Protein AF-A0AAF0XYE6-F1 (afdb_monomer_lite)

Radius of gyration: 25.97 Å; chains: 1; bounding box: 66×39×87 Å

Organism: Daucus carota subsp. sativus (NCBI:txid79200)

pLDDT: mean 81.83, std 14.72, range [29.86, 96.06]

Sequence (269 aa):
MPLEDPKSLHPSHNQHLLSLIQNPSSFKCHACNVDDNIKDMSYKCTRCQFWIHKSCADAPMSFHFQFHDKHPLILSFSLPLLYHKFRQFCGVCSKKLSRLAWIYYCRYCRFFAHFQCARSSHSVRPRVAKHPWDIHPLRLIYEPGMVDDHEHDFNCEFCSEDIDTNRWFYHCSDCDLSFHLYRCFDESSYRQYSRVKFGATDIIIDKLHPHSLTFVLNKKSRSCERCHQNQLGEPVLECSWPCKSIFCTYCIQDYSSDSDSEDDSSFTE

Secondary structure (DSSP, 8-state):
-------EEETTEEEEEEEEEE-SS--B-TTT-PBPPTTSEEEEESSSS-EEEHHHHT--SEEEETTEEEEEEEEESS--GGGTTS--B-TTT-PBPPTTS-EEE-TTT--EEEHHHHH-GGGS--SEEEETTEEEEEEEE-SGGG-S-TTS--B-TTT-PBP-TTS-EEEETTTTEEEETTTTS-GGG-TTTTTSPTT---EEETTTEEEEEEEEE--S--B-TTT--B-TTSEEEEE-TTT--EEEHHHHHHHHSTTSS--------

Structure (mmCIF, N/CA/C/O backbone):
data_AF-A0AAF0XYE6-F1
#
_entry.id   AF-A0AAF0XYE6-F1
#
loop_
_atom_site.group_PDB
_atom_site.id
_atom_site.type_symbol
_atom_site.label_atom_id
_atom_site.label_alt_id
_atom_site.label_comp_id
_atom_site.label_asym_id
_atom_site.label_entity_id
_atom_site.label_seq_id
_atom_site.pdbx_PDB_ins_code
_atom_site.Cartn_x
_atom_site.Cartn_y
_atom_site.Cartn_z
_atom_site.occupancy
_atom_site.B_iso_or_equiv
_atom_site.auth_seq_id
_atom_site.auth_comp_id
_atom_site.auth_asym_id
_atom_site.auth_atom_id
_atom_site.pdbx_PDB_model_num
ATOM 1 N N . MET A 1 1 ? 41.665 -15.166 -16.693 1.00 29.86 1 MET A N 1
ATOM 2 C CA . MET A 1 1 ? 41.053 -13.973 -17.316 1.00 29.86 1 MET A CA 1
ATOM 3 C C . MET A 1 1 ? 39.561 -14.062 -17.046 1.00 29.86 1 MET A C 1
ATOM 5 O O . MET A 1 1 ? 39.002 -15.079 -17.441 1.00 29.86 1 MET A O 1
ATOM 9 N N . PRO A 1 2 ? 38.914 -13.133 -16.324 1.00 41.16 2 PRO A N 1
ATOM 10 C CA . PRO A 1 2 ? 37.462 -13.161 -16.240 1.00 41.16 2 PRO A CA 1
ATOM 11 C C . PRO A 1 2 ? 36.917 -12.756 -17.609 1.00 41.16 2 PRO A C 1
ATOM 13 O O . PRO A 1 2 ? 37.402 -11.800 -18.212 1.00 41.16 2 PRO A O 1
ATOM 16 N N . LEU A 1 3 ? 35.973 -13.540 -18.113 1.00 37.59 3 LEU A N 1
ATOM 17 C CA . LEU A 1 3 ? 35.264 -13.302 -19.363 1.00 37.59 3 LEU A CA 1
ATOM 18 C C . LEU A 1 3 ? 34.571 -11.931 -19.262 1.00 37.59 3 LEU A C 1
ATOM 20 O O . LEU A 1 3 ? 33.737 -11.739 -18.382 1.00 37.59 3 LEU A O 1
ATOM 24 N N . GLU A 1 4 ? 34.950 -10.961 -20.103 1.00 43.38 4 GLU A N 1
ATOM 25 C CA . GLU A 1 4 ? 34.174 -9.723 -20.240 1.00 43.38 4 GLU A CA 1
AT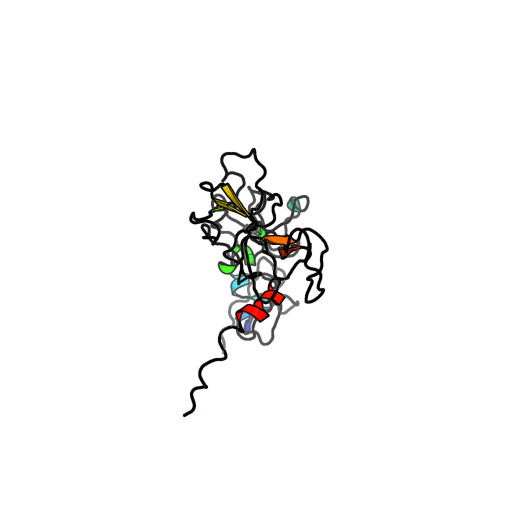OM 26 C C . GLU A 1 4 ? 32.817 -10.097 -20.853 1.00 43.38 4 GLU A C 1
ATOM 28 O O . GLU A 1 4 ? 32.720 -10.346 -22.054 1.00 43.3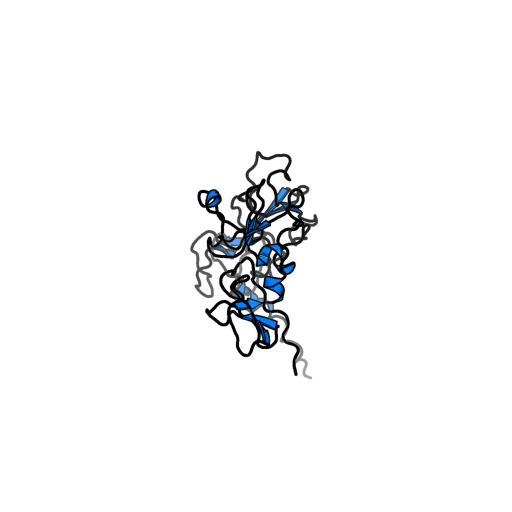8 4 GLU A O 1
ATOM 33 N N . ASP A 1 5 ? 31.775 -10.168 -20.021 1.00 53.81 5 ASP A N 1
ATOM 34 C CA . ASP A 1 5 ? 30.391 -10.248 -20.490 1.00 53.81 5 ASP A CA 1
ATOM 35 C C . ASP A 1 5 ? 30.073 -9.039 -21.398 1.00 53.81 5 ASP A C 1
ATOM 37 O O . ASP A 1 5 ? 30.595 -7.937 -21.183 1.00 53.81 5 ASP A O 1
ATOM 41 N N . PRO A 1 6 ? 29.226 -9.205 -22.431 1.00 53.84 6 PRO A N 1
ATOM 42 C CA . PRO A 1 6 ? 29.066 -8.212 -23.486 1.00 53.84 6 PRO A CA 1
ATOM 43 C C . PRO A 1 6 ? 28.552 -6.869 -22.952 1.00 53.84 6 PRO A C 1
ATOM 45 O O . PRO A 1 6 ? 27.491 -6.773 -22.334 1.00 53.84 6 PRO A O 1
ATOM 48 N N . LYS A 1 7 ? 29.305 -5.806 -23.261 1.00 61.25 7 LYS A N 1
ATOM 49 C CA . LYS A 1 7 ? 28.913 -4.403 -23.082 1.00 61.25 7 LYS A CA 1
ATOM 50 C C . LYS A 1 7 ? 27.624 -4.148 -23.870 1.00 61.25 7 LYS A C 1
ATOM 52 O O . LYS A 1 7 ? 27.651 -4.158 -25.099 1.00 61.25 7 LYS A O 1
ATOM 57 N N . SER A 1 8 ? 26.507 -3.919 -23.184 1.00 67.94 8 SER A N 1
ATOM 58 C CA . SER A 1 8 ? 25.197 -3.716 -23.813 1.00 67.94 8 SER A CA 1
ATOM 59 C C . SER A 1 8 ? 24.670 -2.295 -23.601 1.00 67.94 8 SER A C 1
ATOM 61 O O . SER A 1 8 ? 25.001 -1.613 -22.625 1.00 67.94 8 SER A O 1
ATOM 63 N N . LEU A 1 9 ? 23.869 -1.824 -24.562 1.00 74.06 9 LEU A N 1
ATOM 64 C CA . LEU A 1 9 ? 23.054 -0.620 -24.415 1.00 74.06 9 LEU A CA 1
ATOM 65 C C . LEU A 1 9 ? 21.761 -1.012 -23.708 1.00 74.06 9 LEU A C 1
ATOM 67 O O . LEU A 1 9 ? 21.053 -1.908 -24.164 1.00 74.06 9 LEU A O 1
ATOM 71 N N . HIS A 1 10 ? 21.438 -0.326 -22.616 1.00 83.69 10 HIS A N 1
ATOM 72 C CA . HIS A 1 10 ? 20.184 -0.551 -21.910 1.00 83.69 10 HIS A CA 1
ATOM 73 C C . HIS A 1 10 ? 19.132 0.466 -22.382 1.00 83.69 10 HIS A C 1
ATOM 75 O O . HIS A 1 10 ? 19.466 1.643 -22.525 1.00 83.69 10 HIS A O 1
ATOM 81 N N . PRO A 1 11 ? 17.854 0.093 -22.585 1.00 84.75 11 PRO A N 1
ATOM 82 C CA . PRO A 1 11 ? 16.833 1.027 -23.073 1.00 84.75 11 PRO A CA 1
ATOM 83 C C . PRO A 1 11 ? 16.640 2.279 -22.200 1.00 84.75 11 PRO A C 1
ATOM 85 O O . PRO A 1 11 ? 16.311 3.345 -22.712 1.00 84.75 11 PRO A O 1
ATOM 88 N N . SER A 1 12 ? 16.895 2.184 -20.891 1.00 85.88 12 SER A N 1
ATOM 89 C CA . SER A 1 12 ? 16.851 3.337 -19.974 1.00 85.88 12 SER A CA 1
ATOM 90 C C . SER A 1 12 ? 18.086 4.244 -20.043 1.00 85.88 12 SER A C 1
ATOM 92 O O . SER A 1 12 ? 18.103 5.299 -19.414 1.00 85.88 12 SER A O 1
ATOM 94 N N . HIS A 1 13 ? 19.159 3.784 -20.684 1.00 86.44 13 HIS A N 1
ATOM 95 C CA . HIS A 1 13 ? 20.459 4.438 -20.744 1.00 86.44 13 HIS A CA 1
ATOM 96 C C . HIS A 1 13 ? 21.187 3.985 -22.021 1.00 86.44 13 HIS A C 1
ATOM 98 O O . HIS A 1 13 ? 22.094 3.152 -22.003 1.00 86.44 13 HIS A O 1
ATOM 104 N N . ASN A 1 14 ? 20.732 4.519 -23.155 1.00 85.31 14 ASN A N 1
ATOM 105 C CA . ASN A 1 14 ? 21.155 4.110 -24.498 1.00 85.31 14 ASN A CA 1
ATOM 106 C C . ASN A 1 14 ? 22.314 4.946 -25.071 1.00 85.31 14 ASN A C 1
ATOM 108 O O . ASN A 1 14 ? 22.753 4.705 -26.190 1.00 85.31 14 ASN A O 1
ATOM 112 N N . GLN A 1 15 ? 22.801 5.936 -24.322 1.00 85.62 15 GLN A N 1
ATOM 113 C CA . GLN A 1 15 ? 23.878 6.825 -24.764 1.00 85.62 15 GLN A CA 1
ATOM 114 C C . GLN A 1 15 ? 25.262 6.210 -24.552 1.00 85.62 15 GLN A C 1
ATOM 116 O O . GLN A 1 15 ? 26.195 6.504 -25.299 1.00 85.62 15 GLN A O 1
ATOM 121 N N . HIS A 1 16 ? 25.412 5.355 -23.537 1.00 87.12 16 HIS A N 1
ATOM 122 C CA . HIS A 1 16 ? 26.673 4.682 -23.258 1.00 87.12 16 HIS A CA 1
ATOM 123 C C . HIS A 1 16 ? 26.461 3.221 -22.889 1.00 87.12 16 HIS A C 1
ATOM 125 O O . HIS A 1 16 ? 25.439 2.845 -22.315 1.00 87.12 16 HIS A O 1
ATOM 131 N N . LEU A 1 17 ? 27.488 2.431 -23.184 1.00 85.81 17 LEU A N 1
ATOM 132 C CA . LEU A 1 17 ? 27.563 1.026 -22.826 1.00 85.81 17 LEU A CA 1
ATOM 133 C C . LEU A 1 17 ? 27.659 0.848 -21.313 1.00 85.81 17 LEU A C 1
ATOM 135 O O . LEU A 1 17 ? 28.339 1.616 -20.622 1.00 85.81 17 LEU A O 1
ATOM 139 N N . LEU A 1 18 ? 27.006 -0.200 -20.825 1.00 88.19 18 LEU A N 1
ATOM 140 C CA . LEU A 1 18 ? 27.104 -0.619 -19.440 1.00 88.19 18 LEU A CA 1
ATOM 141 C C . LEU A 1 18 ? 28.070 -1.794 -19.308 1.00 88.19 18 LEU A C 1
ATOM 143 O O . LEU A 1 18 ? 28.041 -2.729 -20.108 1.00 88.19 18 LEU A O 1
ATOM 147 N N . SER A 1 19 ? 28.904 -1.742 -18.274 1.00 88.06 19 SER A N 1
ATOM 148 C CA . SER A 1 19 ? 29.776 -2.846 -17.882 1.00 88.06 19 SER A CA 1
ATOM 149 C C . SER A 1 19 ? 29.181 -3.544 -16.670 1.00 88.06 19 SER A C 1
ATOM 151 O O . SER A 1 19 ? 28.805 -2.883 -15.698 1.00 88.06 19 SER A O 1
ATOM 153 N N . LEU A 1 20 ? 29.111 -4.871 -16.722 1.00 89.06 20 LEU A N 1
ATOM 154 C CA . LEU A 1 20 ? 28.739 -5.681 -15.572 1.00 89.06 20 LEU A CA 1
ATOM 155 C C . LEU A 1 20 ? 29.917 -5.725 -14.592 1.00 89.06 20 LEU A C 1
ATOM 157 O O . LEU A 1 20 ? 31.030 -6.082 -14.977 1.00 89.06 20 LEU A O 1
ATOM 161 N N . ILE A 1 21 ? 29.680 -5.345 -13.342 1.00 86.25 21 ILE A N 1
ATOM 162 C CA . ILE A 1 21 ? 30.692 -5.345 -12.285 1.00 86.25 21 ILE A CA 1
ATOM 163 C C . ILE A 1 21 ? 30.133 -5.970 -11.009 1.00 86.25 21 ILE A C 1
ATOM 165 O O . ILE A 1 21 ? 28.931 -5.914 -10.744 1.00 86.25 21 ILE A O 1
ATOM 169 N N . GLN A 1 22 ? 31.024 -6.544 -10.206 1.00 83.69 22 GLN A N 1
ATOM 170 C CA . GLN A 1 22 ? 30.732 -6.864 -8.814 1.00 83.69 22 GLN A CA 1
ATOM 171 C C . GLN A 1 22 ? 30.908 -5.593 -7.983 1.00 83.69 22 GLN A C 1
ATOM 173 O O . GLN A 1 22 ? 31.917 -4.897 -8.137 1.00 83.69 22 GLN A O 1
ATOM 178 N N . ASN A 1 23 ? 29.925 -5.260 -7.147 1.00 73.75 23 ASN A N 1
ATOM 179 C CA . ASN A 1 23 ? 29.875 -3.941 -6.521 1.00 73.75 23 ASN A CA 1
ATOM 180 C C . ASN A 1 23 ? 30.961 -3.757 -5.455 1.00 73.75 23 ASN A C 1
ATOM 182 O O . ASN A 1 23 ? 30.952 -4.463 -4.450 1.00 73.75 23 ASN A O 1
ATOM 186 N N . PRO A 1 24 ? 31.876 -2.783 -5.625 1.00 66.44 24 PRO A N 1
ATOM 187 C CA . PRO A 1 24 ? 32.923 -2.525 -4.641 1.00 66.44 24 PRO A CA 1
ATOM 188 C C . PRO A 1 24 ? 32.432 -1.669 -3.459 1.00 66.44 24 PRO A C 1
ATOM 190 O O . PRO A 1 24 ? 33.129 -1.552 -2.456 1.00 66.44 24 PRO A O 1
ATOM 193 N N . SER A 1 25 ? 31.259 -1.040 -3.578 1.00 72.50 25 SER A N 1
ATOM 194 C CA . SER A 1 25 ? 30.684 -0.110 -2.601 1.00 72.50 25 SER A CA 1
ATOM 195 C C . SER A 1 25 ? 29.161 -0.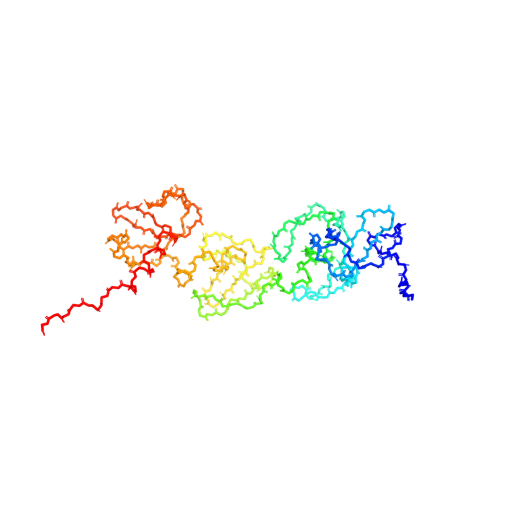052 -2.738 1.00 72.50 25 SER A C 1
ATOM 197 O O . SER A 1 25 ? 28.627 -0.390 -3.796 1.00 72.50 25 SER A O 1
ATOM 199 N N . SER A 1 26 ? 28.466 0.429 -1.702 1.00 80.94 26 SER A N 1
ATOM 200 C CA . SER A 1 26 ? 27.033 0.718 -1.802 1.00 80.94 26 SER A CA 1
ATOM 201 C C . SER A 1 26 ? 26.778 1.825 -2.829 1.00 80.94 26 SER A C 1
ATOM 203 O O . SER A 1 26 ? 27.549 2.780 -2.964 1.00 80.94 26 SER A O 1
ATOM 205 N N . PHE A 1 27 ? 25.698 1.680 -3.586 1.00 85.25 27 PHE A N 1
ATOM 206 C CA . PHE A 1 27 ? 25.222 2.687 -4.525 1.00 85.25 27 PHE A CA 1
ATOM 207 C C . PHE A 1 27 ? 23.699 2.633 -4.586 1.00 85.25 27 PHE A C 1
ATOM 209 O O . PHE A 1 27 ? 23.090 1.608 -4.284 1.00 85.25 27 PHE A O 1
ATOM 216 N N . LYS A 1 28 ? 23.089 3.721 -5.052 1.00 88.69 28 LYS A N 1
ATOM 217 C CA . LYS A 1 28 ? 21.647 3.782 -5.263 1.00 88.69 28 LYS A CA 1
ATOM 218 C C . LYS A 1 28 ? 21.283 3.360 -6.681 1.00 88.69 28 LYS A C 1
ATOM 220 O O . LYS A 1 28 ? 21.683 4.006 -7.655 1.00 88.69 28 LYS A O 1
ATOM 225 N N . CYS A 1 29 ? 20.494 2.301 -6.813 1.00 89.50 29 CYS A N 1
ATOM 226 C CA . CYS A 1 29 ? 20.038 1.832 -8.118 1.00 89.50 29 CYS A CA 1
ATOM 227 C C . CYS A 1 29 ? 19.037 2.807 -8.756 1.00 89.50 29 CYS A C 1
ATOM 229 O O . CYS A 1 29 ? 18.016 3.146 -8.155 1.00 89.50 29 CYS A O 1
ATOM 231 N N . HIS A 1 30 ? 19.281 3.204 -10.010 1.00 90.31 30 HIS A N 1
ATOM 232 C CA . HIS A 1 30 ? 18.429 4.155 -10.743 1.00 90.31 30 HIS A CA 1
ATOM 233 C C . HIS A 1 30 ? 17.029 3.609 -11.071 1.00 90.31 30 HIS A C 1
ATOM 235 O O . HIS A 1 30 ? 16.117 4.383 -11.351 1.00 90.31 30 HIS A O 1
ATOM 241 N N . ALA A 1 31 ? 16.849 2.287 -11.036 1.00 90.06 31 ALA A N 1
ATOM 242 C CA . ALA A 1 31 ? 15.574 1.640 -11.325 1.00 90.06 31 ALA A CA 1
ATOM 243 C C . ALA A 1 31 ? 14.684 1.506 -10.080 1.00 90.06 31 ALA A C 1
ATOM 245 O O . ALA A 1 31 ? 13.535 1.948 -10.079 1.00 90.06 31 ALA A O 1
ATOM 246 N N . CYS A 1 32 ? 15.201 0.896 -9.006 1.00 88.81 32 CYS A N 1
ATOM 247 C CA . CYS A 1 32 ? 14.416 0.607 -7.802 1.00 88.81 32 CYS A CA 1
ATOM 248 C C . CYS A 1 32 ? 14.585 1.637 -6.677 1.00 88.81 32 CYS A C 1
ATOM 250 O O . CYS A 1 32 ? 13.803 1.605 -5.730 1.00 88.81 32 CYS A O 1
ATOM 252 N N . ASN A 1 33 ? 15.552 2.558 -6.773 1.00 87.25 33 ASN A N 1
ATOM 253 C CA . ASN A 1 33 ? 15.904 3.524 -5.723 1.00 87.25 33 ASN A CA 1
ATOM 254 C C . ASN A 1 33 ? 16.275 2.897 -4.368 1.00 87.25 33 ASN A C 1
ATOM 256 O O . ASN A 1 33 ? 16.246 3.595 -3.355 1.00 87.25 33 ASN A O 1
ATOM 260 N N . VAL A 1 34 ? 16.618 1.610 -4.354 1.00 85.12 34 VAL A N 1
ATOM 261 C CA . VAL A 1 34 ? 17.146 0.909 -3.182 1.00 85.12 34 VAL A CA 1
ATOM 262 C C . VAL A 1 34 ? 18.668 0.954 -3.248 1.00 85.12 34 VAL A C 1
ATOM 264 O O . VAL A 1 34 ? 19.238 0.831 -4.339 1.00 85.12 34 VAL A O 1
ATOM 267 N N . ASP A 1 35 ? 19.295 1.171 -2.096 1.00 82.50 35 ASP A N 1
ATOM 268 C CA . ASP A 1 35 ? 20.744 1.090 -1.954 1.00 82.50 35 ASP A CA 1
ATOM 269 C C . ASP A 1 35 ? 21.180 -0.376 -1.976 1.00 82.50 35 ASP A C 1
ATOM 271 O O . ASP A 1 35 ? 20.579 -1.219 -1.308 1.00 82.50 35 ASP A O 1
ATOM 275 N N . ASP A 1 36 ? 22.194 -0.680 -2.780 1.00 70.50 36 ASP A N 1
ATOM 276 C CA . ASP A 1 36 ? 22.685 -2.046 -2.922 1.00 70.50 36 ASP A CA 1
ATOM 277 C C . ASP A 1 36 ? 23.551 -2.476 -1.732 1.00 70.50 36 ASP A C 1
ATOM 279 O O . ASP A 1 36 ? 24.275 -1.671 -1.130 1.00 70.50 36 ASP A O 1
ATOM 283 N N . ASN A 1 37 ? 23.536 -3.778 -1.454 1.00 62.78 37 ASN A N 1
ATOM 284 C CA . ASN A 1 37 ? 24.478 -4.413 -0.544 1.00 62.78 37 ASN A CA 1
ATOM 285 C C . ASN A 1 37 ? 25.759 -4.805 -1.305 1.00 62.78 37 ASN A C 1
ATOM 287 O O . ASN A 1 37 ? 25.745 -5.078 -2.501 1.00 62.78 37 ASN A O 1
ATOM 291 N N . ILE A 1 38 ? 26.890 -4.870 -0.596 1.00 60.31 38 ILE A N 1
ATOM 292 C CA . ILE A 1 38 ? 28.271 -4.947 -1.136 1.00 60.31 38 ILE A CA 1
ATOM 293 C C . ILE A 1 38 ? 28.597 -6.277 -1.884 1.00 60.31 38 ILE A C 1
ATOM 295 O O . ILE A 1 38 ? 29.754 -6.646 -2.048 1.00 60.31 38 ILE A O 1
ATOM 299 N N . LYS A 1 39 ? 27.614 -7.065 -2.341 1.00 63.03 39 LYS A N 1
ATOM 300 C CA . LYS A 1 39 ? 27.861 -8.405 -2.917 1.00 63.03 39 LYS A CA 1
ATOM 301 C C . LYS A 1 39 ? 27.093 -8.747 -4.196 1.00 63.03 39 LYS A C 1
ATOM 303 O O . LYS A 1 39 ? 27.446 -9.750 -4.815 1.00 63.03 39 LYS A O 1
ATOM 308 N N . ASP A 1 40 ? 26.124 -7.939 -4.618 1.00 75.50 40 ASP A N 1
ATOM 309 C CA . ASP A 1 40 ? 25.349 -8.223 -5.830 1.00 75.50 40 ASP A CA 1
ATOM 310 C C . ASP A 1 40 ? 26.074 -7.752 -7.109 1.00 75.50 40 ASP A C 1
ATOM 312 O O . ASP A 1 40 ? 27.062 -7.013 -7.069 1.00 75.50 40 ASP A O 1
ATOM 316 N N . MET A 1 41 ? 25.621 -8.243 -8.268 1.00 86.25 41 MET A N 1
ATOM 317 C CA . MET A 1 41 ? 26.139 -7.845 -9.582 1.00 86.25 41 MET A CA 1
ATOM 318 C C . MET A 1 41 ? 25.306 -6.694 -10.150 1.00 86.25 41 MET A C 1
ATOM 320 O O . MET A 1 41 ? 24.073 -6.783 -10.210 1.00 86.25 41 MET A O 1
ATOM 324 N N . SER A 1 42 ? 25.971 -5.657 -10.657 1.00 89.00 42 SER A N 1
ATOM 325 C CA . SER A 1 42 ? 25.305 -4.473 -11.209 1.00 89.00 42 SER A CA 1
ATOM 326 C C . SER A 1 42 ? 25.942 -3.995 -12.500 1.00 89.00 42 SER A C 1
ATOM 328 O O . SER A 1 42 ? 27.126 -4.193 -12.767 1.00 89.00 42 SER A O 1
ATOM 330 N N . TYR A 1 43 ? 25.131 -3.333 -13.312 1.00 89.94 43 TYR A N 1
ATOM 331 C CA . TYR A 1 43 ? 25.583 -2.639 -14.499 1.00 89.94 43 TYR A CA 1
ATOM 332 C C . TYR A 1 43 ? 25.935 -1.200 -14.142 1.00 89.94 43 TYR A C 1
ATOM 334 O O . TYR A 1 43 ? 25.095 -0.444 -13.642 1.00 89.94 43 TYR A O 1
ATOM 342 N N . LYS A 1 44 ? 27.174 -0.817 -14.443 1.00 89.56 44 LYS A N 1
ATOM 343 C CA . LYS A 1 44 ? 27.684 0.541 -14.266 1.00 89.56 44 LYS A CA 1
ATOM 344 C C . LYS A 1 44 ? 28.028 1.148 -15.618 1.00 89.56 44 LYS A C 1
ATOM 346 O O . LYS A 1 44 ? 28.705 0.529 -16.441 1.00 89.56 44 LYS A O 1
ATOM 351 N N . CYS A 1 45 ? 27.621 2.394 -15.825 1.00 90.00 45 CYS A N 1
ATOM 352 C CA . CYS A 1 45 ? 28.124 3.189 -16.934 1.00 90.00 45 CYS A CA 1
ATOM 353 C C . CYS A 1 45 ? 29.546 3.685 -16.635 1.00 90.00 45 CYS A C 1
ATOM 355 O O . CYS A 1 45 ? 29.821 4.248 -15.577 1.00 90.00 45 CYS A O 1
ATOM 357 N N . THR A 1 46 ? 30.461 3.534 -17.588 1.00 84.44 46 THR A N 1
ATOM 358 C CA . THR A 1 46 ? 31.845 4.019 -17.443 1.00 84.44 46 THR A CA 1
ATOM 359 C C . THR A 1 46 ? 31.993 5.524 -17.676 1.00 84.44 46 THR A C 1
ATOM 361 O O . THR A 1 46 ? 33.023 6.093 -17.327 1.00 84.44 46 THR A O 1
ATOM 364 N N . ARG A 1 47 ? 30.976 6.177 -18.255 1.00 88.62 47 ARG A N 1
ATOM 365 C CA . ARG A 1 47 ? 31.007 7.596 -18.654 1.00 88.62 47 ARG A CA 1
ATOM 366 C C . ARG A 1 47 ? 30.163 8.522 -17.779 1.00 88.62 47 ARG A C 1
ATOM 368 O O . ARG A 1 47 ? 30.378 9.727 -17.800 1.00 88.62 47 ARG A O 1
ATOM 375 N N . CYS A 1 48 ? 29.201 7.994 -17.028 1.00 90.12 48 CYS A N 1
ATOM 376 C CA . CYS A 1 48 ? 28.341 8.781 -16.144 1.00 90.12 48 CYS A CA 1
ATOM 377 C C . CYS A 1 48 ? 28.026 8.006 -14.859 1.00 90.12 48 CYS A C 1
ATOM 379 O O . CYS A 1 48 ? 28.297 6.813 -14.756 1.00 90.12 48 CYS A O 1
ATOM 381 N N . GLN A 1 49 ? 27.416 8.678 -13.883 1.00 87.19 49 GLN A N 1
ATOM 382 C CA . GLN A 1 49 ? 27.046 8.088 -12.591 1.00 87.19 49 GLN A CA 1
ATOM 383 C C . GLN A 1 49 ? 25.769 7.232 -12.667 1.00 87.19 49 GLN A C 1
ATOM 385 O O . GLN A 1 49 ? 24.940 7.269 -11.766 1.00 87.19 49 GLN A O 1
ATOM 390 N N . PHE A 1 50 ? 25.595 6.458 -13.741 1.00 89.06 50 PHE A N 1
ATOM 391 C CA . PHE A 1 50 ? 24.452 5.566 -13.912 1.00 89.06 50 PHE A CA 1
ATOM 392 C C . PHE A 1 50 ? 24.785 4.156 -13.423 1.00 89.06 50 PHE A C 1
ATOM 394 O O . PHE A 1 50 ? 25.752 3.539 -13.880 1.00 89.06 50 PHE A O 1
ATOM 401 N N . TRP A 1 51 ? 23.949 3.656 -12.517 1.00 89.81 51 TRP A N 1
ATOM 402 C CA . TRP A 1 51 ? 24.082 2.337 -11.912 1.00 89.81 51 TRP A CA 1
ATOM 403 C C . TRP A 1 51 ? 22.715 1.677 -11.761 1.00 89.81 51 TRP A C 1
ATOM 405 O O . TRP A 1 51 ? 21.768 2.304 -11.268 1.00 89.81 51 TRP A O 1
ATOM 415 N N . ILE A 1 52 ? 22.625 0.407 -12.145 1.00 89.75 52 ILE A N 1
ATOM 416 C CA . ILE A 1 52 ? 21.426 -0.420 -11.984 1.00 89.75 52 ILE A CA 1
ATOM 417 C C . ILE A 1 52 ? 21.811 -1.835 -11.564 1.00 89.75 52 ILE A C 1
ATOM 419 O O . ILE A 1 52 ? 22.775 -2.393 -12.083 1.00 89.75 52 ILE A O 1
ATOM 423 N N . HIS A 1 53 ? 21.037 -2.445 -10.665 1.00 89.25 53 HIS A N 1
ATOM 424 C CA . HIS A 1 53 ? 21.184 -3.874 -10.379 1.00 89.25 53 HIS A CA 1
ATOM 425 C C . HIS A 1 53 ? 20.995 -4.686 -11.659 1.00 89.25 53 HIS A C 1
ATOM 427 O O . HIS A 1 53 ? 20.122 -4.350 -12.469 1.00 89.25 53 HIS A O 1
ATOM 433 N N . LYS A 1 54 ? 21.723 -5.798 -11.805 1.00 88.44 54 LYS A N 1
ATOM 434 C CA . LYS A 1 54 ? 21.498 -6.742 -12.910 1.00 88.44 54 LYS A CA 1
ATOM 435 C C . LYS A 1 54 ? 20.027 -7.175 -12.976 1.00 88.44 54 LYS A C 1
ATOM 437 O O . LYS A 1 54 ? 19.377 -7.017 -13.999 1.00 88.44 54 LYS A O 1
ATOM 442 N N . SER A 1 55 ? 19.450 -7.545 -11.832 1.00 88.19 55 SER A N 1
ATOM 443 C CA . SER A 1 55 ? 18.030 -7.910 -11.709 1.00 88.19 55 SER A CA 1
ATOM 444 C C . SER A 1 55 ? 17.051 -6.779 -12.054 1.00 88.19 55 SER A C 1
ATOM 446 O O . SER A 1 55 ? 15.876 -7.034 -12.321 1.00 88.19 55 SER A O 1
ATOM 448 N N . CYS A 1 56 ? 17.480 -5.517 -11.998 1.00 90.62 56 CYS A N 1
ATOM 449 C CA . CYS A 1 56 ? 16.675 -4.373 -12.419 1.00 90.62 56 CYS A CA 1
ATOM 450 C C . CYS A 1 56 ? 16.778 -4.118 -13.921 1.00 90.62 56 CYS A C 1
ATOM 452 O O . CYS A 1 56 ? 15.768 -3.753 -14.515 1.00 90.62 56 CYS A O 1
ATOM 454 N N . ALA A 1 57 ? 17.954 -4.337 -14.512 1.00 90.06 57 ALA A N 1
ATOM 455 C CA . ALA A 1 57 ? 18.155 -4.299 -15.958 1.00 90.06 57 ALA A CA 1
ATOM 456 C C . ALA A 1 57 ? 17.375 -5.419 -16.667 1.00 90.06 57 ALA A C 1
ATOM 458 O O . ALA A 1 57 ? 16.729 -5.180 -17.679 1.00 90.06 57 ALA A O 1
ATOM 459 N N . ASP A 1 58 ? 17.356 -6.612 -16.071 1.00 89.69 58 ASP A N 1
ATOM 460 C CA . ASP A 1 58 ? 16.666 -7.795 -16.602 1.00 89.69 58 ASP A CA 1
ATOM 461 C C . ASP A 1 58 ? 15.147 -7.779 -16.334 1.00 89.69 58 ASP A C 1
ATOM 463 O O . ASP A 1 58 ? 14.454 -8.783 -16.509 1.00 89.69 58 ASP A O 1
ATOM 467 N N . ALA A 1 59 ? 14.601 -6.659 -15.849 1.00 91.38 59 ALA A N 1
ATOM 468 C CA . ALA A 1 59 ? 13.179 -6.557 -15.568 1.00 91.38 59 ALA A CA 1
ATOM 469 C C . ALA A 1 59 ? 12.352 -6.666 -16.864 1.00 91.38 59 ALA A C 1
ATOM 471 O O . ALA A 1 59 ? 12.706 -6.056 -17.875 1.00 91.38 59 ALA A O 1
ATOM 472 N N . PRO A 1 60 ? 11.226 -7.403 -16.850 1.00 93.25 60 PRO A N 1
ATOM 473 C CA . PRO A 1 60 ? 10.420 -7.589 -18.047 1.00 93.25 60 PRO A CA 1
ATOM 474 C C . PRO A 1 60 ? 9.839 -6.255 -18.526 1.00 93.25 60 PRO A C 1
ATOM 476 O O . PRO A 1 60 ? 9.239 -5.512 -17.756 1.00 93.25 60 PRO A O 1
ATOM 479 N N . MET A 1 61 ? 9.941 -5.974 -19.827 1.00 94.00 61 MET A N 1
ATOM 480 C CA . MET A 1 61 ? 9.344 -4.763 -20.408 1.00 94.00 61 MET A CA 1
ATOM 481 C C . MET A 1 61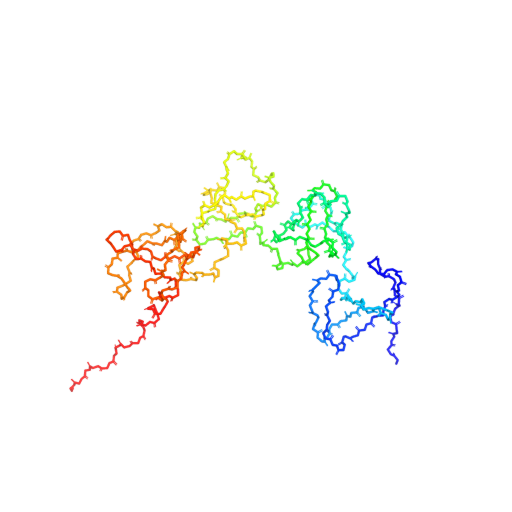 ? 7.816 -4.748 -20.308 1.00 94.00 61 MET A C 1
ATOM 483 O O . MET A 1 61 ? 7.209 -3.677 -20.316 1.00 94.00 61 MET A O 1
ATOM 487 N N . SER A 1 62 ? 7.189 -5.921 -20.199 1.00 94.94 62 SER A N 1
ATOM 488 C CA . SER A 1 62 ? 5.764 -6.044 -19.925 1.00 94.94 62 SER A CA 1
ATOM 489 C C . SER A 1 62 ? 5.410 -7.371 -19.272 1.00 94.94 62 SER A C 1
ATOM 491 O O . SER A 1 62 ? 6.025 -8.387 -19.594 1.00 94.94 62 SER A O 1
ATOM 493 N N . PHE A 1 63 ? 4.386 -7.385 -18.420 1.00 94.19 63 PHE A N 1
ATOM 494 C CA . PHE A 1 63 ? 3.840 -8.615 -17.839 1.00 94.19 63 PHE A CA 1
ATOM 495 C C . PHE A 1 63 ? 2.399 -8.415 -17.344 1.00 94.19 63 PHE A C 1
ATOM 497 O O . PHE A 1 63 ? 1.961 -7.281 -17.146 1.00 94.19 63 PHE A O 1
ATOM 504 N N . HIS A 1 64 ? 1.664 -9.508 -17.127 1.00 91.56 64 HIS A N 1
ATOM 505 C CA . HIS A 1 64 ? 0.336 -9.467 -16.509 1.00 91.56 64 HIS A CA 1
ATOM 506 C C . HIS A 1 64 ? 0.477 -9.450 -14.991 1.00 91.56 64 HIS A C 1
ATOM 508 O O . HIS A 1 64 ? 1.015 -10.383 -14.393 1.00 91.56 64 HIS A O 1
ATOM 514 N N . PHE A 1 65 ? 0.022 -8.369 -14.367 1.00 89.94 65 PHE A N 1
ATOM 515 C CA . PHE A 1 65 ? 0.087 -8.223 -12.923 1.00 89.94 65 PHE A CA 1
ATOM 516 C C . PHE A 1 65 ? -1.130 -8.887 -12.290 1.00 89.94 65 PHE A C 1
ATOM 518 O O . PHE A 1 65 ? -2.251 -8.681 -12.733 1.00 89.94 65 PHE A O 1
ATOM 525 N N . GLN A 1 66 ? -0.942 -9.659 -11.224 1.00 85.75 66 GLN A N 1
ATOM 526 C CA . GLN A 1 66 ? -2.029 -10.473 -10.673 1.00 85.75 66 GLN A CA 1
ATOM 527 C C . GLN A 1 66 ? -3.214 -9.657 -10.113 1.00 85.75 66 GLN A C 1
ATOM 529 O O . GLN A 1 66 ? -4.269 -10.227 -9.894 1.00 85.75 66 GLN A O 1
ATOM 534 N N . PHE A 1 67 ? -3.069 -8.354 -9.849 1.00 85.56 67 PHE A N 1
ATOM 535 C CA . PHE A 1 67 ? -4.174 -7.459 -9.437 1.00 85.56 67 PHE A CA 1
ATOM 536 C C . PHE A 1 67 ? -4.577 -6.481 -10.547 1.00 85.56 67 PHE A C 1
ATOM 538 O O . PHE A 1 67 ? -5.221 -5.468 -10.298 1.00 85.56 67 PHE A O 1
ATOM 545 N N . HIS A 1 68 ? -4.118 -6.755 -11.764 1.00 87.00 68 HIS A N 1
ATOM 546 C CA . HIS A 1 68 ? -4.464 -6.050 -12.984 1.00 87.00 68 HIS A CA 1
ATOM 547 C C . HIS A 1 68 ? -4.150 -6.969 -14.176 1.00 87.00 68 HIS A C 1
ATOM 549 O O . HIS A 1 68 ? -3.189 -6.755 -14.916 1.00 87.00 68 HIS A O 1
ATOM 555 N N . ASP A 1 69 ? -4.892 -8.068 -14.283 1.00 85.06 69 ASP A N 1
ATOM 556 C CA . ASP A 1 69 ? -4.590 -9.195 -15.175 1.00 85.06 69 ASP A CA 1
ATOM 557 C C . ASP A 1 69 ? -5.222 -9.054 -16.564 1.00 85.06 69 ASP A C 1
ATOM 559 O O . ASP A 1 69 ? -4.699 -9.599 -17.532 1.00 85.06 69 ASP A O 1
ATOM 563 N N . LYS A 1 70 ? -6.293 -8.264 -16.689 1.00 88.88 70 LYS A N 1
ATOM 564 C CA . LYS A 1 70 ? -6.968 -7.971 -17.966 1.00 88.88 70 LYS A CA 1
ATOM 565 C C . LYS A 1 70 ? -6.044 -7.327 -19.003 1.00 88.88 70 LYS A C 1
ATOM 567 O O . LYS A 1 70 ? -6.225 -7.532 -20.199 1.00 88.88 70 LYS A O 1
ATOM 572 N N . HIS A 1 71 ? -5.070 -6.531 -18.558 1.00 91.75 71 HIS A N 1
ATOM 573 C CA . HIS A 1 71 ? -4.126 -5.847 -19.436 1.00 91.75 71 HIS A CA 1
ATOM 574 C C . HIS A 1 71 ?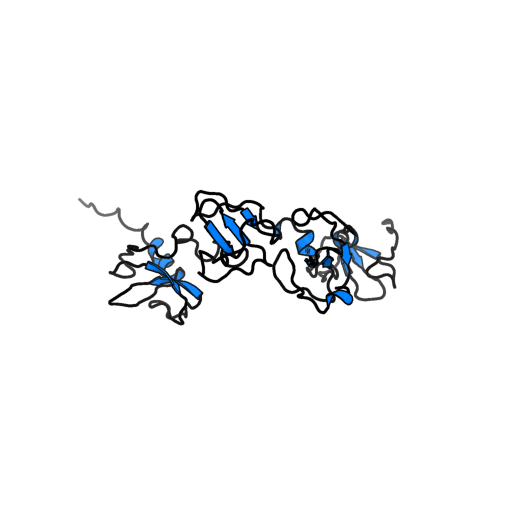 -2.700 -5.934 -18.890 1.00 91.75 71 HIS A C 1
ATOM 576 O O . HIS A 1 71 ? -2.492 -5.760 -17.688 1.00 91.75 71 HIS A O 1
ATOM 582 N N . PRO A 1 72 ? -1.688 -6.114 -19.755 1.00 94.00 72 PRO A N 1
ATOM 583 C CA . PRO A 1 72 ? -0.310 -6.129 -19.307 1.00 94.00 72 PRO A CA 1
ATOM 584 C C . PRO A 1 72 ? 0.115 -4.741 -18.824 1.00 94.00 72 PRO A C 1
ATOM 586 O O . PRO A 1 72 ? -0.220 -3.709 -19.419 1.00 94.00 72 PRO A O 1
ATOM 589 N N . LEU A 1 73 ? 0.918 -4.723 -17.766 1.00 95.44 73 LEU A N 1
ATOM 590 C CA . LEU A 1 73 ? 1.655 -3.535 -17.380 1.00 95.44 73 LEU A CA 1
ATOM 591 C C . LEU A 1 73 ? 2.899 -3.402 -18.247 1.00 95.44 73 LEU A C 1
ATOM 593 O O . LEU A 1 73 ? 3.560 -4.394 -18.537 1.00 95.44 73 LEU A O 1
ATOM 597 N N . ILE A 1 74 ? 3.230 -2.171 -18.618 1.00 95.56 74 ILE A N 1
ATOM 598 C CA . ILE A 1 74 ? 4.378 -1.825 -19.454 1.00 95.56 74 ILE A CA 1
ATOM 599 C C . ILE A 1 74 ? 5.378 -1.044 -18.607 1.00 95.56 74 ILE A C 1
ATOM 601 O O . ILE A 1 74 ? 5.001 -0.098 -17.908 1.00 95.56 74 ILE A O 1
ATOM 605 N N . LEU A 1 75 ? 6.649 -1.435 -18.675 1.00 96.06 75 LEU A N 1
ATOM 606 C CA . LEU A 1 75 ? 7.748 -0.728 -18.034 1.00 96.06 75 LEU A CA 1
ATOM 607 C C . LEU A 1 75 ? 8.018 0.591 -18.763 1.00 96.06 75 LEU A C 1
ATOM 609 O O . LEU A 1 75 ? 8.186 0.630 -19.981 1.00 96.06 75 LEU A O 1
ATOM 613 N N . SER A 1 76 ? 8.108 1.671 -17.998 1.00 94.88 76 SER A N 1
ATOM 614 C CA . SER A 1 76 ? 8.595 2.964 -18.463 1.00 94.88 76 SER A CA 1
ATOM 615 C C . SER A 1 76 ? 9.646 3.491 -17.504 1.00 94.88 76 SER A C 1
ATOM 617 O O . SER A 1 76 ? 9.503 3.375 -16.288 1.00 94.88 76 SER A O 1
ATOM 619 N N . PHE A 1 77 ? 10.689 4.112 -18.044 1.00 94.19 77 PHE A N 1
ATOM 620 C CA . PHE A 1 77 ? 11.795 4.668 -17.256 1.00 94.19 77 PHE A CA 1
ATOM 621 C C . PHE A 1 77 ? 11.486 6.057 -16.677 1.00 94.19 77 PHE A C 1
ATOM 623 O O . PHE A 1 77 ? 12.268 6.597 -15.901 1.00 94.19 77 PHE A O 1
ATOM 630 N N . SER A 1 78 ? 10.343 6.628 -17.053 1.00 92.38 78 SER A N 1
ATOM 631 C CA . SER A 1 78 ? 9.765 7.863 -16.525 1.00 92.38 78 SER A CA 1
ATOM 632 C C . SER A 1 78 ? 8.248 7.851 -16.738 1.00 92.38 78 SER A C 1
ATOM 634 O O . SER A 1 78 ? 7.730 7.067 -17.538 1.00 92.38 78 SER A O 1
ATOM 636 N N . LEU A 1 79 ? 7.500 8.707 -16.041 1.00 90.44 79 LEU A N 1
ATOM 637 C CA . LEU A 1 79 ? 6.061 8.830 -16.277 1.00 90.44 79 LEU A CA 1
ATOM 638 C C . LEU A 1 79 ? 5.815 9.487 -17.648 1.00 90.44 79 LEU A C 1
ATOM 640 O O . LEU A 1 79 ? 6.223 10.642 -17.827 1.00 90.44 79 LEU A O 1
ATOM 644 N N . PRO A 1 80 ? 5.103 8.828 -18.588 1.00 91.06 80 PRO A N 1
ATOM 645 C CA . PRO A 1 80 ? 4.831 9.418 -19.894 1.00 91.06 80 PRO A CA 1
ATOM 646 C C . PRO A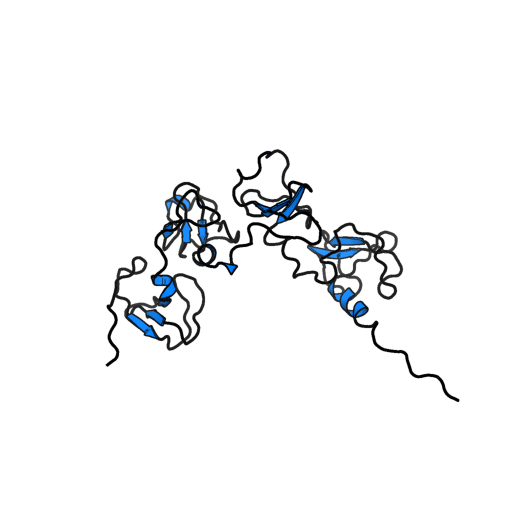 1 80 ? 4.083 10.750 -19.770 1.00 91.06 80 PRO A C 1
ATOM 648 O O . PRO A 1 80 ? 3.132 10.864 -18.992 1.00 91.06 80 PRO A O 1
ATOM 651 N N . LEU A 1 81 ? 4.494 11.749 -20.561 1.00 90.31 81 LEU A N 1
ATOM 652 C CA . LEU A 1 81 ? 3.987 13.132 -20.493 1.00 90.31 81 LEU A CA 1
ATOM 653 C C . LEU A 1 81 ? 2.458 13.219 -20.560 1.00 90.31 81 LEU A C 1
ATOM 655 O O . LEU A 1 81 ? 1.843 14.021 -19.859 1.00 90.31 81 LEU A O 1
ATOM 659 N N . LEU A 1 82 ? 1.838 12.344 -21.352 1.00 90.12 82 LEU A N 1
ATOM 660 C CA . LEU A 1 82 ? 0.389 12.295 -21.528 1.00 90.12 82 LEU A CA 1
ATOM 661 C C . LEU A 1 82 ? -0.378 12.002 -20.223 1.00 90.12 82 LEU A C 1
ATOM 663 O O . LEU A 1 82 ? -1.545 12.365 -20.107 1.00 90.12 82 LEU A O 1
ATOM 667 N N . TYR A 1 83 ? 0.282 11.419 -19.214 1.00 89.00 83 TYR A N 1
ATOM 668 C CA . TYR A 1 83 ? -0.315 11.136 -17.908 1.00 89.00 83 TYR A CA 1
ATOM 669 C C . TYR A 1 83 ? -0.010 12.190 -16.832 1.00 89.00 83 TYR A C 1
ATOM 671 O O . TYR A 1 83 ? -0.485 12.072 -15.702 1.00 89.00 83 TYR A O 1
ATOM 679 N N . HIS A 1 84 ? 0.744 13.251 -17.147 1.00 89.31 84 HIS A N 1
ATOM 680 C CA . HIS A 1 84 ? 1.153 14.259 -16.152 1.00 89.31 84 HIS A CA 1
ATOM 681 C C . HIS A 1 84 ? -0.010 15.088 -15.599 1.00 89.31 84 HIS A C 1
ATOM 683 O O . HIS A 1 84 ? 0.118 15.654 -14.513 1.00 89.31 84 HIS A O 1
ATOM 689 N N . LYS A 1 85 ? -1.131 15.145 -16.325 1.00 86.81 85 LYS A N 1
ATOM 690 C CA . LYS A 1 85 ? -2.362 15.832 -15.904 1.00 86.81 85 LYS A CA 1
ATOM 691 C C . LYS A 1 85 ? -3.229 14.998 -14.959 1.00 86.81 85 LYS A C 1
ATOM 693 O O . LYS A 1 85 ? -4.179 15.520 -14.388 1.00 86.81 85 LYS A O 1
ATOM 698 N N . PHE A 1 86 ? -2.928 13.712 -14.796 1.00 83.50 86 PHE A N 1
ATOM 699 C CA . PHE A 1 86 ? -3.723 12.816 -13.967 1.00 83.50 86 PHE A CA 1
ATOM 700 C C . PHE A 1 86 ? -3.115 12.620 -12.582 1.00 83.50 86 PHE A C 1
ATOM 702 O O . PHE A 1 86 ? -1.947 12.932 -12.327 1.00 83.50 86 PHE A O 1
ATOM 709 N N . ARG A 1 87 ? -3.938 12.066 -11.687 1.00 81.44 87 ARG A N 1
ATOM 710 C CA . ARG A 1 87 ? -3.539 11.632 -10.351 1.00 81.44 87 ARG A CA 1
ATOM 711 C C . ARG A 1 87 ? -2.411 10.592 -10.478 1.00 81.44 87 ARG A C 1
ATOM 713 O O . ARG A 1 87 ? -2.564 9.591 -11.166 1.00 81.44 87 ARG A O 1
ATOM 720 N N . GLN A 1 88 ? -1.277 10.846 -9.828 1.00 86.75 88 GLN A N 1
ATOM 721 C CA . GLN A 1 88 ? -0.036 10.067 -9.963 1.00 86.75 88 GLN A CA 1
ATOM 722 C C . GLN A 1 88 ? 0.244 9.275 -8.687 1.00 86.75 88 GLN A C 1
ATOM 724 O O . GLN A 1 88 ? 1.161 9.608 -7.936 1.00 86.75 88 GLN A O 1
ATOM 729 N N . PHE A 1 89 ? -0.563 8.252 -8.419 1.00 89.75 89 PHE A N 1
ATOM 730 C CA . PHE A 1 89 ? -0.381 7.367 -7.268 1.00 89.75 89 PHE A CA 1
ATOM 731 C C . PHE A 1 89 ? -0.197 5.930 -7.728 1.00 89.75 89 PHE A C 1
ATOM 733 O O . PHE A 1 89 ? -0.737 5.514 -8.750 1.00 89.75 89 PHE A O 1
ATOM 740 N N . CYS A 1 90 ? 0.591 5.190 -6.963 1.00 90.50 90 CYS A N 1
ATOM 741 C CA . CYS A 1 90 ? 0.751 3.762 -7.146 1.00 90.50 90 CYS A CA 1
ATOM 742 C C . CYS A 1 90 ? -0.528 3.047 -6.705 1.00 90.50 90 CYS A C 1
ATOM 744 O O . CYS A 1 90 ? -0.934 3.198 -5.555 1.00 90.50 90 CYS A O 1
ATOM 746 N N . GLY A 1 91 ? -1.125 2.256 -7.596 1.00 87.88 91 GLY A N 1
ATOM 747 C CA . GLY A 1 91 ? -2.307 1.447 -7.306 1.00 87.88 91 GLY A CA 1
ATOM 748 C C . GLY A 1 91 ? -2.046 0.420 -6.210 1.00 87.88 91 GLY A C 1
ATOM 749 O O . GLY A 1 91 ? -2.924 0.166 -5.408 1.00 87.88 91 GLY A O 1
ATOM 750 N N . VAL A 1 92 ? -0.809 -0.076 -6.100 1.00 89.06 92 VAL A N 1
ATOM 751 C CA . VAL A 1 92 ? -0.422 -0.991 -5.023 1.00 89.06 92 VAL A CA 1
ATOM 752 C C . VAL A 1 92 ? -0.327 -0.222 -3.707 1.00 89.06 92 VAL A C 1
ATOM 754 O O . VAL A 1 92 ? -1.229 -0.313 -2.891 1.00 89.06 92 VAL A O 1
ATOM 757 N N . CYS A 1 93 ? 0.717 0.588 -3.491 1.00 87.81 93 CYS A N 1
ATOM 758 C CA . CYS A 1 93 ? 1.028 1.161 -2.171 1.00 87.81 93 CYS A CA 1
ATOM 759 C C . CYS A 1 93 ? 0.309 2.475 -1.827 1.00 87.81 93 CYS A C 1
ATOM 761 O O . CYS A 1 93 ? 0.567 3.051 -0.770 1.00 87.81 93 CYS A O 1
ATOM 763 N N . SER A 1 94 ? -0.523 3.010 -2.727 1.00 86.56 94 SER A N 1
ATOM 764 C CA . SER A 1 94 ? -1.206 4.306 -2.579 1.00 86.56 94 SER A CA 1
ATOM 765 C C . SER A 1 94 ? -0.288 5.521 -2.346 1.00 86.56 94 SER A C 1
ATOM 767 O O . SER A 1 94 ? -0.772 6.608 -2.028 1.00 86.56 94 SER A O 1
ATOM 769 N N . LYS A 1 95 ? 1.036 5.390 -2.528 1.00 88.50 95 LYS A N 1
ATOM 770 C CA . LYS A 1 95 ? 1.996 6.505 -2.439 1.00 88.50 95 LYS A CA 1
ATOM 771 C C . LYS A 1 95 ? 2.169 7.195 -3.791 1.00 88.50 95 LYS A C 1
ATOM 773 O O . LYS A 1 95 ? 1.987 6.590 -4.849 1.00 88.50 95 LYS A O 1
ATOM 778 N N . LYS A 1 96 ? 2.547 8.474 -3.754 1.00 91.69 96 LYS A N 1
ATOM 779 C CA . LYS A 1 96 ? 2.775 9.296 -4.949 1.00 91.69 96 LYS A CA 1
ATOM 780 C C . LYS A 1 96 ? 3.907 8.720 -5.810 1.00 91.69 96 LYS A C 1
ATOM 782 O O . LYS A 1 96 ? 4.919 8.234 -5.302 1.00 91.69 96 LYS A O 1
ATOM 787 N N . LEU A 1 97 ? 3.735 8.788 -7.124 1.00 92.12 97 LEU A N 1
ATOM 788 C CA . LEU A 1 97 ? 4.747 8.413 -8.106 1.00 92.12 97 LEU A CA 1
ATOM 789 C C . LEU A 1 97 ? 5.677 9.596 -8.380 1.00 92.12 97 LEU A C 1
ATOM 791 O O . LEU A 1 97 ? 5.245 10.749 -8.436 1.00 92.12 97 LEU A O 1
ATOM 795 N N . SER A 1 98 ? 6.956 9.298 -8.595 1.00 91.44 98 SER A N 1
ATOM 796 C CA . SER A 1 98 ? 7.896 10.264 -9.160 1.00 91.44 98 SER A CA 1
ATOM 797 C C . SER A 1 98 ? 7.829 10.201 -10.681 1.00 91.44 98 SER A C 1
ATOM 799 O O . SER A 1 98 ? 7.836 9.119 -11.262 1.00 91.44 98 SER A O 1
ATOM 801 N N . ARG A 1 99 ? 7.815 11.367 -11.333 1.00 90.81 99 ARG A N 1
ATOM 802 C CA . ARG A 1 99 ? 7.785 11.464 -12.801 1.00 90.81 99 ARG A CA 1
ATOM 803 C C . ARG A 1 99 ? 9.078 10.991 -13.459 1.00 90.81 99 ARG A C 1
ATOM 805 O O . ARG A 1 99 ? 9.058 10.672 -14.640 1.00 90.81 99 ARG A O 1
ATOM 812 N N . LEU A 1 100 ? 10.174 10.958 -12.706 1.00 90.50 100 LEU A N 1
ATOM 813 C CA . LEU A 1 100 ? 11.502 10.564 -13.184 1.00 90.50 100 LEU A CA 1
ATOM 814 C C . LEU A 1 100 ? 11.873 9.127 -12.793 1.00 90.50 100 LEU A C 1
ATOM 816 O O . LEU A 1 100 ? 12.929 8.649 -13.184 1.00 90.50 100 LEU A O 1
ATOM 820 N N . ALA A 1 101 ? 11.045 8.459 -11.986 1.00 91.88 101 ALA A N 1
ATOM 821 C CA . ALA A 1 101 ? 11.308 7.091 -11.564 1.00 91.88 101 ALA A CA 1
ATOM 822 C C . ALA A 1 101 ? 10.777 6.084 -12.584 1.00 91.88 101 ALA A C 1
ATOM 824 O O . ALA A 1 101 ? 9.832 6.367 -13.326 1.00 91.88 101 ALA A O 1
ATOM 825 N N . TRP A 1 102 ? 11.342 4.879 -12.547 1.00 94.69 102 TRP A N 1
ATOM 826 C CA . TRP A 1 102 ? 10.801 3.756 -13.294 1.00 94.69 102 TRP A CA 1
ATOM 827 C C . TRP A 1 102 ? 9.446 3.351 -12.716 1.00 94.69 102 TRP A C 1
ATOM 829 O O . TRP A 1 102 ? 9.251 3.278 -11.495 1.00 94.69 102 TRP A O 1
ATOM 839 N N . ILE A 1 103 ? 8.507 3.072 -13.608 1.00 95.25 103 ILE A N 1
ATOM 840 C CA . ILE A 1 103 ? 7.141 2.694 -13.271 1.00 95.25 103 ILE A CA 1
ATOM 841 C C . ILE A 1 103 ? 6.664 1.582 -14.190 1.00 95.25 103 ILE A C 1
ATOM 843 O O . ILE A 1 103 ? 7.108 1.460 -15.330 1.00 95.25 103 ILE A O 1
ATOM 847 N N . TYR A 1 104 ? 5.691 0.829 -13.704 1.00 95.44 104 TYR A N 1
ATOM 848 C CA . TYR A 1 104 ? 4.836 0.014 -14.548 1.00 95.44 104 TYR A CA 1
ATOM 849 C C . TYR A 1 104 ? 3.498 0.720 -14.715 1.00 95.44 104 TYR A C 1
ATOM 851 O O . TYR A 1 104 ? 2.955 1.255 -13.746 1.00 95.44 104 TYR A O 1
ATOM 859 N N . TYR A 1 105 ? 2.961 0.748 -15.929 1.00 94.44 105 TYR A N 1
ATOM 860 C CA . TYR A 1 105 ? 1.661 1.361 -16.184 1.00 94.44 105 TYR A CA 1
ATOM 861 C C . TYR A 1 105 ? 0.848 0.570 -17.202 1.00 94.44 105 TYR A C 1
ATOM 863 O O . TYR A 1 105 ? 1.399 -0.085 -18.084 1.00 94.44 105 TYR A O 1
ATOM 871 N N . CYS A 1 106 ? -0.473 0.651 -17.090 1.00 92.62 106 CYS A N 1
ATOM 872 C CA . CYS A 1 106 ? -1.390 0.119 -18.088 1.00 92.62 106 CYS A CA 1
ATOM 873 C C . CYS A 1 106 ? -1.823 1.237 -19.038 1.00 92.62 106 CYS A C 1
ATOM 875 O O . CYS A 1 106 ? -2.306 2.285 -18.600 1.00 92.62 106 CYS A O 1
ATOM 877 N N . ARG A 1 107 ? -1.712 0.994 -20.348 1.00 89.56 107 ARG A N 1
ATOM 878 C CA . ARG A 1 107 ? -2.149 1.945 -21.383 1.00 89.56 107 ARG A CA 1
ATOM 879 C C . ARG A 1 107 ? -3.665 2.171 -21.388 1.00 89.56 107 ARG A C 1
ATOM 881 O O . ARG A 1 107 ? -4.113 3.229 -21.814 1.00 89.56 107 ARG A O 1
ATOM 888 N N . TYR A 1 108 ? -4.439 1.186 -20.937 1.00 89.06 108 TYR A N 1
ATOM 889 C CA . TYR A 1 108 ? -5.897 1.175 -21.070 1.00 89.06 108 TYR A CA 1
ATOM 890 C C . TYR A 1 108 ? -6.621 1.618 -19.793 1.00 89.06 108 TYR A C 1
ATOM 892 O O . TYR A 1 108 ? -7.605 2.343 -19.868 1.00 89.06 108 TYR A O 1
ATOM 900 N N . CYS A 1 109 ? -6.117 1.236 -18.616 1.00 86.19 109 CYS A N 1
ATOM 901 C CA . CYS A 1 109 ? -6.859 1.370 -17.355 1.00 86.19 109 CYS A CA 1
ATOM 902 C C . CYS A 1 109 ? -6.391 2.507 -16.443 1.00 86.19 109 CYS A C 1
ATOM 904 O O . CYS A 1 109 ? -6.868 2.608 -15.319 1.00 86.19 109 CYS A O 1
ATOM 906 N N . ARG A 1 110 ? -5.438 3.346 -16.883 1.00 85.69 110 ARG A N 1
ATOM 907 C CA . ARG A 1 110 ? -4.824 4.403 -16.044 1.00 85.69 110 ARG A CA 1
ATOM 908 C C . ARG A 1 110 ? -4.291 3.864 -14.706 1.00 85.69 110 ARG A C 1
ATOM 910 O O . ARG A 1 110 ? -4.221 4.588 -13.717 1.00 85.69 110 ARG A O 1
ATOM 917 N N . PHE A 1 111 ? -3.895 2.594 -14.700 1.00 89.69 111 PHE A N 1
ATOM 918 C CA . PHE A 1 111 ? -3.236 1.946 -13.580 1.00 89.69 111 PHE A CA 1
ATOM 919 C C . PHE A 1 111 ? -1.743 2.255 -13.634 1.00 89.69 111 PHE A C 1
ATOM 921 O O . PHE A 1 111 ? -1.114 2.120 -14.687 1.00 89.69 111 PHE A O 1
ATOM 928 N N . PHE A 1 112 ? -1.172 2.630 -12.495 1.00 92.31 112 PHE A N 1
ATOM 929 C CA . PHE A 1 112 ? 0.250 2.904 -12.348 1.00 92.31 112 PHE A CA 1
ATOM 930 C C . PHE A 1 112 ? 0.776 2.206 -11.099 1.00 92.31 112 PHE A C 1
ATOM 932 O O . PHE A 1 112 ? 0.114 2.202 -10.066 1.00 92.31 112 PHE A O 1
ATOM 939 N N . ALA A 1 113 ? 1.991 1.680 -11.152 1.00 93.38 113 ALA A N 1
ATOM 940 C CA . ALA A 1 113 ? 2.669 1.100 -10.005 1.00 93.38 113 ALA A CA 1
ATOM 941 C C . ALA A 1 113 ? 4.135 1.535 -9.981 1.00 93.38 113 ALA A C 1
ATOM 943 O O . ALA A 1 113 ? 4.779 1.660 -11.026 1.00 93.38 113 ALA A O 1
ATOM 944 N N . HIS A 1 114 ? 4.690 1.744 -8.782 1.00 94.00 114 HIS A N 1
ATOM 945 C CA . HIS A 1 114 ? 6.143 1.855 -8.642 1.00 94.00 114 HIS A CA 1
ATOM 946 C C . HIS A 1 114 ? 6.796 0.586 -9.187 1.00 94.00 114 HIS A C 1
ATOM 948 O O . HIS A 1 114 ? 6.264 -0.511 -8.997 1.00 94.00 114 HIS A O 1
ATOM 954 N N . PHE A 1 115 ? 7.982 0.729 -9.780 1.00 93.56 115 PHE A N 1
ATOM 955 C CA . PHE A 1 115 ? 8.776 -0.401 -10.258 1.00 93.56 115 PHE A CA 1
ATOM 956 C C . PHE A 1 115 ? 8.889 -1.531 -9.224 1.00 93.56 115 PHE A C 1
ATOM 958 O O . PHE A 1 115 ? 8.637 -2.690 -9.542 1.00 93.56 115 PHE A O 1
ATOM 965 N N . GLN A 1 116 ? 9.184 -1.185 -7.967 1.00 90.75 116 GLN A N 1
ATOM 966 C CA . GLN A 1 116 ? 9.311 -2.170 -6.896 1.00 90.75 116 GLN A CA 1
ATOM 967 C C . GLN A 1 116 ? 7.964 -2.767 -6.473 1.00 90.75 116 GLN A C 1
ATOM 969 O O . GLN A 1 116 ? 7.884 -3.963 -6.223 1.00 90.75 116 GLN A O 1
ATOM 974 N N . CYS A 1 117 ? 6.893 -1.968 -6.428 1.00 91.56 117 CYS A N 1
ATOM 975 C CA . CYS A 1 117 ? 5.573 -2.449 -6.017 1.00 91.56 117 CYS A CA 1
ATOM 976 C C . CYS A 1 117 ? 4.992 -3.487 -6.979 1.00 91.56 117 CYS A C 1
ATOM 978 O O . CYS A 1 117 ? 4.313 -4.403 -6.536 1.00 91.56 117 CYS A O 1
ATOM 980 N N . ALA A 1 118 ? 5.264 -3.352 -8.278 1.00 91.56 118 ALA A N 1
ATOM 981 C CA . ALA A 1 118 ? 4.804 -4.309 -9.280 1.00 91.56 118 ALA A CA 1
ATOM 982 C C . ALA A 1 118 ? 5.599 -5.631 -9.250 1.00 91.56 118 ALA A C 1
ATOM 984 O O . ALA A 1 118 ? 5.109 -6.653 -9.720 1.00 91.56 118 ALA A O 1
ATOM 985 N N . ARG A 1 119 ? 6.830 -5.609 -8.718 1.00 87.88 119 ARG A N 1
ATOM 986 C CA . ARG A 1 119 ? 7.770 -6.744 -8.735 1.00 87.88 119 ARG A CA 1
ATOM 987 C C . ARG A 1 119 ? 7.905 -7.478 -7.404 1.00 87.88 119 ARG A C 1
ATOM 989 O O . ARG A 1 119 ? 8.311 -8.633 -7.387 1.00 87.88 119 ARG A O 1
ATOM 996 N N . SER A 1 120 ? 7.649 -6.799 -6.294 1.00 80.31 120 SER A N 1
ATOM 997 C CA . SER A 1 120 ? 7.862 -7.334 -4.954 1.00 80.31 120 SER A CA 1
ATOM 998 C C . SER A 1 120 ? 6.597 -8.020 -4.458 1.00 80.31 120 SER A C 1
ATOM 1000 O O . SER A 1 120 ? 5.595 -7.351 -4.218 1.00 80.31 120 SER A O 1
ATOM 1002 N N . SER A 1 121 ? 6.661 -9.333 -4.230 1.00 68.31 121 SER A N 1
ATOM 1003 C CA . SER A 1 121 ? 5.585 -10.087 -3.573 1.00 68.31 121 SER A CA 1
ATOM 1004 C C . SER A 1 121 ? 5.246 -9.513 -2.194 1.00 68.31 121 SER A C 1
ATOM 1006 O O . SER A 1 121 ? 4.078 -9.420 -1.844 1.00 68.31 121 SER A O 1
ATOM 1008 N N . HIS A 1 122 ? 6.245 -9.028 -1.449 1.00 66.94 122 HIS A N 1
ATOM 1009 C CA . HIS A 1 122 ? 6.051 -8.394 -0.139 1.00 66.94 122 HIS A CA 1
ATOM 1010 C C . HIS A 1 122 ? 5.335 -7.045 -0.203 1.00 66.94 122 HIS A C 1
ATOM 1012 O O . HIS A 1 122 ? 4.778 -6.589 0.791 1.00 66.94 122 HIS A O 1
ATOM 1018 N N . SER A 1 123 ? 5.380 -6.362 -1.349 1.00 68.94 123 SER A N 1
ATOM 1019 C CA . SER A 1 123 ? 4.663 -5.096 -1.512 1.00 68.94 123 SER A CA 1
ATOM 1020 C C . SER A 1 123 ? 3.182 -5.305 -1.766 1.00 68.94 123 SER A C 1
ATOM 1022 O O . SER A 1 123 ? 2.432 -4.330 -1.710 1.00 68.94 123 SER A O 1
ATOM 1024 N N . VAL A 1 124 ? 2.767 -6.540 -2.050 1.00 75.56 124 VAL A N 1
ATOM 1025 C CA . VAL A 1 124 ? 1.391 -6.834 -2.381 1.00 75.56 124 VAL A CA 1
ATOM 1026 C C . VAL A 1 124 ? 0.716 -7.604 -1.261 1.00 75.56 124 VAL A C 1
ATOM 1028 O O . VAL A 1 124 ? 1.189 -8.636 -0.796 1.00 75.56 124 VAL A O 1
ATOM 1031 N N . ARG A 1 125 ? -0.409 -7.059 -0.807 1.00 83.81 125 ARG A N 1
ATOM 1032 C CA . ARG A 1 125 ? -1.214 -7.640 0.260 1.00 83.81 125 ARG A CA 1
ATOM 1033 C C . ARG A 1 125 ? -1.982 -8.858 -0.272 1.00 83.81 125 ARG A C 1
ATOM 1035 O O . ARG A 1 125 ? -2.286 -8.907 -1.469 1.00 83.81 125 ARG A O 1
ATOM 1042 N N . PRO A 1 126 ? -2.252 -9.867 0.572 1.00 87.94 126 PRO A N 1
ATOM 1043 C CA . PRO A 1 126 ? -2.963 -11.058 0.128 1.00 87.94 126 PRO A CA 1
ATOM 1044 C C . PRO A 1 126 ? -4.363 -10.699 -0.392 1.00 87.94 126 PRO A C 1
ATOM 1046 O O . PRO A 1 126 ? -4.996 -9.759 0.069 1.00 87.94 126 PRO A O 1
ATOM 1049 N N . ARG A 1 127 ? -4.872 -11.460 -1.368 1.00 89.38 127 ARG A N 1
ATOM 1050 C CA . ARG A 1 127 ? -6.238 -11.250 -1.892 1.00 89.38 127 ARG A CA 1
ATOM 1051 C C . ARG A 1 127 ? -7.313 -11.466 -0.831 1.00 89.38 127 ARG A C 1
ATOM 1053 O O . ARG A 1 127 ? -8.392 -10.898 -0.935 1.00 89.38 127 ARG A O 1
ATOM 1060 N N . VAL A 1 128 ? -7.021 -12.327 0.136 1.00 91.38 128 VAL A N 1
ATOM 1061 C CA . VAL A 1 128 ? -7.914 -12.698 1.223 1.00 91.38 128 VAL A CA 1
ATOM 1062 C C . VAL A 1 128 ? -7.123 -12.623 2.516 1.00 91.38 128 VAL A C 1
ATOM 1064 O O . VAL A 1 128 ? -6.033 -13.194 2.600 1.00 91.38 128 VAL A O 1
ATOM 1067 N N . ALA A 1 129 ? -7.663 -11.933 3.508 1.00 90.50 129 ALA A N 1
ATOM 1068 C CA . ALA A 1 129 ? -7.034 -11.779 4.804 1.00 90.50 129 ALA A CA 1
ATOM 1069 C C . ALA A 1 129 ? -8.052 -12.007 5.921 1.00 90.50 129 ALA A C 1
ATOM 1071 O O . ALA A 1 129 ? -9.241 -11.747 5.767 1.00 90.50 129 ALA A O 1
ATOM 1072 N N . LYS A 1 130 ? -7.577 -12.532 7.046 1.00 88.94 130 LYS A N 1
ATOM 1073 C CA . LYS A 1 130 ? -8.376 -12.636 8.268 1.00 88.94 130 LYS A CA 1
ATOM 1074 C C . LYS A 1 130 ? -8.128 -11.393 9.105 1.00 88.94 130 LYS A C 1
ATOM 1076 O O . LYS A 1 130 ? -7.013 -10.877 9.083 1.00 88.94 130 LYS A O 1
ATOM 1081 N N . HIS A 1 131 ? -9.136 -10.968 9.849 1.00 85.31 131 HIS A N 1
ATOM 1082 C CA . HIS A 1 131 ? -9.008 -9.890 10.816 1.00 85.31 131 HIS A CA 1
ATOM 1083 C C . HIS A 1 131 ? -9.623 -10.340 12.148 1.00 85.31 131 HIS A C 1
ATOM 1085 O O . HIS A 1 131 ? -10.678 -10.959 12.122 1.00 85.31 131 HIS A O 1
ATOM 1091 N N . PRO A 1 132 ? -9.028 -10.056 13.318 1.00 83.00 132 PRO A N 1
ATOM 1092 C CA . PRO A 1 132 ? -9.536 -10.506 14.613 1.00 83.00 132 PRO A CA 1
ATOM 1093 C C . PRO A 1 132 ? -10.965 -10.066 14.927 1.00 83.00 132 PRO A C 1
ATOM 1095 O O . PRO A 1 132 ? -11.633 -10.689 15.746 1.00 83.00 132 PRO A O 1
ATOM 1098 N N . TRP A 1 133 ? -11.421 -8.976 14.307 1.00 81.62 133 TRP A N 1
ATOM 1099 C CA . TRP A 1 133 ? -12.764 -8.431 14.515 1.00 81.62 133 TRP A CA 1
ATOM 1100 C C . TRP A 1 133 ? -13.830 -9.104 13.649 1.00 81.62 133 TRP A C 1
ATOM 1102 O O . TRP A 1 133 ? -15.006 -8.764 13.781 1.00 81.62 133 TRP A O 1
ATOM 1112 N N . ASP A 1 134 ? -13.447 -10.038 12.784 1.00 83.12 134 ASP A N 1
ATOM 1113 C CA . ASP A 1 134 ? -14.378 -10.746 11.919 1.00 83.12 134 ASP A CA 1
ATOM 1114 C C . ASP A 1 134 ? -14.002 -12.224 11.802 1.00 83.12 134 ASP A C 1
ATOM 1116 O O . ASP A 1 134 ? -12.841 -12.598 11.631 1.00 83.12 134 ASP A O 1
ATOM 1120 N N . ILE A 1 135 ? -15.005 -13.089 11.898 1.00 87.12 135 ILE A N 1
ATOM 1121 C CA . ILE A 1 135 ? -14.817 -14.517 11.644 1.00 87.12 135 ILE A CA 1
ATOM 1122 C C . ILE A 1 135 ? -14.749 -14.799 10.140 1.00 87.12 135 ILE A C 1
ATOM 1124 O O . ILE A 1 135 ? -14.134 -15.789 9.726 1.00 87.12 135 ILE A O 1
ATOM 1128 N N . HIS A 1 136 ? -15.359 -13.935 9.325 1.00 90.69 136 HIS A N 1
ATOM 1129 C CA . HIS A 1 136 ? -15.361 -14.059 7.882 1.00 90.69 136 HIS A CA 1
ATOM 1130 C C . HIS A 1 136 ? -14.064 -13.497 7.287 1.00 90.69 136 HIS A C 1
ATOM 1132 O O . HIS A 1 136 ? -13.497 -12.513 7.768 1.00 90.69 136 HIS A O 1
ATOM 1138 N N . PRO A 1 137 ? -13.543 -14.129 6.227 1.00 91.81 137 PRO A N 1
ATOM 1139 C CA . PRO A 1 137 ? -12.366 -13.627 5.543 1.00 91.81 137 PRO A CA 1
ATOM 1140 C C . PRO A 1 137 ? -12.692 -12.353 4.751 1.00 91.81 137 PRO A C 1
ATOM 1142 O O . PRO A 1 137 ? -13.603 -12.339 3.923 1.00 91.81 137 PRO A O 1
ATOM 1145 N N . LEU A 1 138 ? -11.881 -11.312 4.926 1.00 92.69 138 LEU A N 1
ATOM 1146 C CA . LEU A 1 138 ? -11.977 -10.088 4.142 1.00 92.69 138 LEU A CA 1
ATOM 1147 C C . LEU A 1 138 ? -11.285 -10.254 2.793 1.00 92.69 138 LEU A C 1
ATOM 1149 O O . LEU A 1 138 ? -10.199 -10.835 2.693 1.00 92.69 138 LEU A O 1
ATOM 1153 N N . ARG A 1 139 ? -11.888 -9.690 1.750 1.00 92.94 139 ARG A N 1
ATOM 1154 C CA . ARG A 1 139 ? -11.356 -9.680 0.387 1.00 92.94 139 ARG A CA 1
ATOM 1155 C C . ARG A 1 139 ? -10.750 -8.325 0.069 1.00 92.94 139 ARG A C 1
ATOM 1157 O O . ARG A 1 139 ? -11.295 -7.287 0.430 1.00 92.94 139 ARG A O 1
ATOM 1164 N N . LEU A 1 140 ? -9.608 -8.341 -0.606 1.00 92.19 140 LEU A N 1
ATOM 1165 C CA . LEU A 1 140 ? -8.984 -7.130 -1.112 1.00 92.19 140 LEU A CA 1
ATOM 1166 C C . LEU A 1 140 ? -9.788 -6.618 -2.310 1.00 92.19 140 LEU A C 1
ATOM 1168 O O . LEU A 1 140 ? -9.856 -7.291 -3.340 1.00 92.19 140 LEU A O 1
ATOM 1172 N N . ILE A 1 141 ? -10.330 -5.413 -2.186 1.00 89.56 141 ILE A N 1
ATOM 1173 C CA . ILE A 1 141 ? -10.946 -4.658 -3.272 1.00 89.56 141 ILE A CA 1
ATOM 1174 C C . ILE A 1 141 ? -9.864 -3.782 -3.896 1.00 89.56 141 ILE A C 1
ATOM 1176 O O . ILE A 1 141 ? -9.247 -2.963 -3.213 1.00 89.56 141 ILE A O 1
ATOM 1180 N N . TYR A 1 142 ? -9.588 -3.989 -5.184 1.00 86.56 142 TYR A N 1
ATOM 1181 C CA . TYR A 1 142 ? -8.513 -3.298 -5.908 1.00 86.56 142 TYR A CA 1
ATOM 1182 C C . TYR A 1 142 ? -8.932 -2.712 -7.262 1.00 86.56 142 TYR A C 1
ATOM 1184 O O . TYR A 1 142 ? -8.176 -1.930 -7.845 1.00 86.56 142 TYR A O 1
ATOM 1192 N N . GLU A 1 143 ? -10.133 -3.041 -7.740 1.00 79.06 143 GLU A N 1
ATOM 1193 C CA . GLU A 1 143 ? -10.800 -2.356 -8.848 1.00 79.06 143 GLU A CA 1
ATOM 1194 C C . GLU A 1 143 ? -12.189 -1.903 -8.369 1.00 79.06 143 GLU A C 1
ATOM 1196 O O . GLU A 1 143 ? -12.866 -2.689 -7.702 1.00 79.06 143 GLU A O 1
ATOM 1201 N N . PRO A 1 144 ? -12.653 -0.687 -8.723 1.00 68.88 144 PRO A N 1
ATOM 1202 C CA . PRO A 1 144 ? -13.974 -0.212 -8.312 1.00 68.88 144 PRO A CA 1
ATOM 1203 C C . PRO A 1 144 ? -15.104 -1.170 -8.710 1.00 68.88 144 PRO A C 1
ATOM 1205 O O . PRO A 1 144 ? -16.005 -1.419 -7.927 1.00 68.88 144 PRO A O 1
ATOM 1208 N N . GLY A 1 145 ? -15.028 -1.791 -9.890 1.00 72.44 145 GLY A N 1
ATOM 1209 C CA . GLY A 1 145 ? -16.051 -2.727 -10.373 1.00 72.44 145 GLY A CA 1
ATOM 1210 C C . GLY A 1 145 ? -16.086 -4.097 -9.683 1.00 72.44 145 GLY A C 1
ATOM 1211 O O . GLY A 1 145 ? -16.758 -4.981 -10.194 1.00 72.44 145 GLY A O 1
ATOM 1212 N N . MET A 1 146 ? -15.334 -4.318 -8.596 1.00 77.12 146 MET A N 1
ATOM 1213 C CA . MET A 1 146 ? -15.420 -5.555 -7.796 1.00 77.12 146 MET A CA 1
ATOM 1214 C C . MET A 1 146 ? -16.500 -5.502 -6.710 1.00 77.12 146 MET A C 1
ATOM 1216 O O . MET A 1 146 ? -16.648 -6.464 -5.960 1.00 77.12 146 MET A O 1
ATOM 1220 N N . VAL A 1 147 ? -17.204 -4.379 -6.600 1.00 70.50 147 VAL A N 1
ATOM 1221 C CA . VAL A 1 147 ? -18.325 -4.193 -5.685 1.00 70.50 147 VAL A CA 1
ATOM 1222 C C . VAL A 1 147 ? -19.555 -3.940 -6.545 1.00 70.50 147 VAL A C 1
ATOM 1224 O O . VAL A 1 147 ? -19.547 -3.007 -7.350 1.00 70.50 147 VAL A O 1
ATOM 1227 N N . ASP A 1 148 ? -20.568 -4.789 -6.389 1.00 61.34 148 ASP A N 1
ATOM 1228 C CA . ASP A 1 148 ? -21.777 -4.773 -7.217 1.00 61.34 148 ASP A CA 1
ATOM 1229 C C . ASP A 1 148 ? -22.711 -3.582 -6.891 1.00 61.34 148 ASP A C 1
ATOM 1231 O O . ASP A 1 148 ? -23.423 -3.119 -7.779 1.00 61.34 148 ASP A O 1
ATOM 1235 N N . ASP A 1 149 ? -22.624 -3.001 -5.683 1.00 56.12 149 ASP A N 1
ATOM 1236 C CA . ASP A 1 149 ? -23.604 -2.041 -5.142 1.00 56.12 149 ASP A CA 1
ATOM 1237 C C . ASP A 1 149 ? -22.984 -0.702 -4.671 1.00 56.12 149 ASP A C 1
ATOM 1239 O O . ASP A 1 149 ? -22.978 -0.365 -3.484 1.00 56.12 149 ASP A O 1
ATOM 1243 N N . HIS A 1 150 ? -22.449 0.106 -5.594 1.00 64.31 150 HIS A N 1
ATOM 1244 C CA . HIS A 1 150 ? -21.980 1.470 -5.275 1.00 64.31 150 HIS A CA 1
ATOM 1245 C C . HIS A 1 150 ? -23.135 2.449 -5.011 1.00 64.31 150 HIS A C 1
ATOM 1247 O O . HIS A 1 150 ? -23.452 3.261 -5.880 1.00 64.31 150 HIS A O 1
ATOM 1253 N N . GLU A 1 151 ? -23.710 2.451 -3.808 1.00 52.66 151 GLU A N 1
ATOM 1254 C CA . GLU A 1 151 ? -24.483 3.618 -3.333 1.00 52.66 151 GLU A CA 1
ATOM 1255 C C . GLU A 1 151 ? -24.240 4.029 -1.872 1.00 52.66 151 GLU A C 1
ATOM 1257 O O . GLU A 1 151 ? -24.670 5.108 -1.470 1.00 52.66 151 GLU A O 1
ATOM 1262 N N . HIS A 1 152 ? -23.474 3.257 -1.096 1.00 54.84 152 HIS A N 1
ATOM 1263 C CA . HIS A 1 152 ? -23.078 3.652 0.257 1.00 54.84 152 HIS A CA 1
ATOM 1264 C C . HIS A 1 152 ? -21.560 3.824 0.311 1.00 54.84 152 HIS A C 1
ATOM 1266 O O . HIS A 1 152 ? -20.808 2.897 0.011 1.00 54.84 152 HIS A O 1
ATOM 1272 N N . ASP A 1 153 ? -21.104 5.033 0.646 1.00 76.38 153 ASP A N 1
ATOM 1273 C CA . ASP A 1 153 ? -19.694 5.322 0.886 1.00 76.38 153 ASP A CA 1
ATOM 1274 C C . ASP A 1 153 ? -19.143 4.326 1.916 1.00 76.38 153 ASP A C 1
ATOM 1276 O O . ASP A 1 153 ? -19.615 4.251 3.051 1.00 76.38 153 ASP A O 1
ATOM 1280 N N . PHE A 1 154 ? -18.153 3.527 1.516 1.00 87.75 154 PHE A N 1
ATOM 1281 C CA . PHE A 1 154 ? -17.513 2.579 2.420 1.00 87.75 154 PHE A CA 1
ATOM 1282 C C . PHE A 1 154 ? -16.900 3.329 3.592 1.00 87.75 154 PHE A C 1
ATOM 1284 O O . PHE A 1 154 ? -16.011 4.158 3.399 1.00 87.75 154 PHE A O 1
ATOM 1291 N N . ASN A 1 155 ? -17.306 2.995 4.810 1.00 91.00 155 ASN A N 1
ATOM 1292 C CA . ASN A 1 155 ? -16.723 3.574 6.006 1.00 91.00 155 ASN A CA 1
ATOM 1293 C C . ASN A 1 155 ? -15.789 2.557 6.671 1.00 91.00 155 ASN A C 1
ATOM 1295 O O . ASN A 1 155 ? -16.064 1.359 6.736 1.00 91.00 155 ASN A O 1
ATOM 1299 N N . CYS A 1 156 ? -14.621 3.022 7.098 1.00 89.94 156 CYS A N 1
ATOM 1300 C CA . CYS A 1 156 ? -13.621 2.157 7.701 1.00 89.94 156 CYS A CA 1
ATOM 1301 C C . CYS A 1 156 ? -13.979 1.859 9.154 1.00 89.94 156 CYS A C 1
ATOM 1303 O O . CYS A 1 156 ? -13.965 2.776 9.971 1.00 89.94 156 CYS A O 1
ATOM 1305 N N . GLU A 1 157 ? -14.168 0.589 9.509 1.00 88.00 157 GLU A N 1
ATOM 1306 C CA . GLU A 1 157 ? -14.553 0.181 10.866 1.00 88.00 157 GLU A CA 1
ATOM 1307 C C . GLU A 1 157 ? -13.579 0.706 11.931 1.00 88.00 157 GLU A C 1
ATOM 1309 O O . GLU A 1 157 ? -13.962 1.112 13.025 1.00 88.00 157 GLU A O 1
ATOM 1314 N N . PHE A 1 158 ? -12.286 0.741 11.606 1.00 84.94 158 PHE A N 1
ATOM 1315 C CA . PHE A 1 158 ? -11.258 1.152 12.556 1.00 84.94 158 PHE A CA 1
ATOM 1316 C C . PHE A 1 158 ? -11.292 2.653 12.877 1.00 84.94 158 PHE A C 1
ATOM 1318 O O . PHE A 1 158 ? -11.182 3.043 14.035 1.00 84.94 158 PHE A O 1
ATOM 1325 N N . CYS A 1 159 ? -11.382 3.521 11.865 1.00 85.12 159 CYS A N 1
ATOM 1326 C CA . CYS A 1 159 ? -11.263 4.976 12.070 1.00 85.12 159 CYS A CA 1
ATOM 1327 C C . CYS A 1 159 ? -12.570 5.748 11.907 1.00 85.12 159 CYS A C 1
ATOM 1329 O O . CYS A 1 159 ? -12.638 6.935 12.243 1.00 85.12 159 CYS A O 1
ATOM 1331 N N . SER A 1 160 ? -13.610 5.070 11.437 1.00 86.88 160 SER A N 1
ATOM 1332 C CA . SER A 1 160 ? -14.897 5.630 11.031 1.00 86.88 160 SER A CA 1
ATOM 1333 C C . SER A 1 160 ? -14.791 6.755 9.985 1.00 86.88 160 SER A C 1
ATOM 1335 O O . SER A 1 160 ? -15.631 7.650 9.934 1.00 86.88 160 SER A O 1
ATOM 1337 N N . GLU A 1 161 ? -13.706 6.772 9.204 1.00 88.62 161 GLU A N 1
ATOM 1338 C CA . GLU A 1 161 ? -13.523 7.675 8.062 1.00 88.62 161 GLU A CA 1
ATOM 1339 C C . GLU A 1 161 ? -13.922 6.954 6.770 1.00 88.62 161 GLU A C 1
ATOM 1341 O O . GLU A 1 161 ? -13.734 5.737 6.646 1.00 88.62 161 GLU A O 1
ATOM 1346 N N . ASP A 1 162 ? -14.385 7.720 5.785 1.00 90.31 162 ASP A N 1
ATOM 1347 C CA . ASP A 1 162 ? -14.736 7.192 4.470 1.00 90.31 162 ASP A CA 1
ATOM 1348 C C . ASP A 1 162 ? -13.508 6.624 3.740 1.00 90.31 162 ASP A C 1
ATOM 1350 O O . ASP A 1 162 ? -12.354 7.058 3.894 1.00 90.31 162 ASP A O 1
ATOM 1354 N N . ILE A 1 163 ? -13.751 5.611 2.922 1.00 89.06 163 ILE A N 1
ATOM 1355 C CA . ILE A 1 163 ? -12.749 4.924 2.123 1.00 89.06 163 ILE A CA 1
ATOM 1356 C C . ILE A 1 163 ? -12.851 5.430 0.681 1.00 89.06 163 ILE A C 1
ATOM 1358 O O . ILE A 1 163 ? -13.841 5.228 -0.009 1.00 89.06 163 ILE A O 1
ATOM 1362 N N . ASP A 1 164 ? -11.767 6.044 0.193 1.00 84.50 164 ASP A N 1
ATOM 1363 C CA . ASP A 1 164 ? -11.585 6.357 -1.232 1.00 84.50 164 ASP A CA 1
ATOM 1364 C C . ASP A 1 164 ? -11.549 5.044 -2.032 1.00 84.50 164 ASP A C 1
ATOM 1366 O O . ASP A 1 164 ? -10.519 4.367 -2.051 1.00 84.50 164 ASP A O 1
ATOM 1370 N N . THR A 1 165 ? -12.645 4.701 -2.713 1.00 83.12 165 THR A N 1
ATOM 1371 C CA . THR A 1 165 ? -12.805 3.467 -3.512 1.00 83.12 165 THR A CA 1
ATOM 1372 C C . THR A 1 165 ? -11.849 3.368 -4.704 1.00 83.12 165 THR A C 1
ATOM 1374 O O . THR A 1 165 ? -11.705 2.307 -5.309 1.00 83.12 165 THR A O 1
ATOM 1377 N N . ASN A 1 166 ? -11.125 4.447 -5.028 1.00 78.75 166 ASN A N 1
ATOM 1378 C CA . ASN A 1 166 ? -10.018 4.410 -5.988 1.00 78.75 166 ASN A CA 1
ATOM 1379 C C . ASN A 1 166 ? -8.708 3.883 -5.378 1.00 78.75 166 ASN A C 1
ATOM 1381 O O . ASN A 1 166 ? -7.693 3.792 -6.077 1.00 78.75 166 ASN A O 1
ATOM 1385 N N . ARG A 1 167 ? -8.684 3.601 -4.074 1.00 84.06 167 ARG A N 1
ATOM 1386 C CA . ARG A 1 167 ? -7.565 2.969 -3.372 1.00 84.06 167 ARG A CA 1
ATOM 1387 C C . ARG A 1 167 ? -7.954 1.560 -2.983 1.00 84.06 167 ARG A C 1
ATOM 1389 O O . ARG A 1 167 ? -9.123 1.246 -2.844 1.00 84.06 167 ARG A O 1
ATOM 1396 N N . TRP A 1 168 ? -6.952 0.720 -2.776 1.00 89.12 168 TRP A N 1
ATOM 1397 C CA . TRP A 1 168 ? -7.197 -0.639 -2.328 1.00 89.12 168 TRP A CA 1
ATOM 1398 C C . TRP A 1 168 ? -7.597 -0.664 -0.851 1.00 89.12 168 TRP A C 1
ATOM 1400 O O . TRP A 1 168 ? -6.991 0.034 -0.029 1.00 89.12 168 TRP A O 1
ATOM 1410 N N . PHE A 1 169 ? -8.584 -1.486 -0.515 1.00 90.56 169 PHE A N 1
ATOM 1411 C CA . PHE A 1 169 ? -9.096 -1.674 0.844 1.00 90.56 169 PHE A CA 1
ATOM 1412 C C . PHE A 1 169 ? -9.580 -3.111 1.033 1.00 90.56 169 PHE A C 1
ATOM 1414 O O . PHE A 1 169 ? -9.793 -3.831 0.059 1.00 90.56 169 PHE A O 1
ATOM 1421 N N . TYR A 1 170 ? -9.711 -3.547 2.282 1.00 92.75 170 TYR A N 1
ATOM 1422 C CA . TYR A 1 170 ? -10.318 -4.840 2.587 1.00 92.75 170 TYR A CA 1
ATOM 1423 C C . TYR A 1 170 ? -11.793 -4.667 2.895 1.00 92.75 170 TYR A C 1
ATOM 1425 O O . TYR A 1 170 ? -12.149 -3.720 3.593 1.00 92.75 170 TYR A O 1
ATOM 1433 N N . HIS A 1 171 ? -12.606 -5.598 2.408 1.00 92.19 171 HIS A N 1
ATOM 1434 C CA . HIS A 1 171 ? -14.040 -5.628 2.644 1.00 92.19 171 HIS A CA 1
ATOM 1435 C C . HIS A 1 171 ? -14.534 -7.063 2.864 1.00 92.19 171 HIS A C 1
ATOM 1437 O O . HIS A 1 171 ? -14.110 -7.990 2.165 1.00 92.19 171 HIS A O 1
ATOM 1443 N N . CYS A 1 172 ? -15.427 -7.246 3.830 1.00 91.12 172 CYS A N 1
ATOM 1444 C CA . CYS A 1 172 ? -16.236 -8.447 3.988 1.00 91.12 172 CYS A CA 1
ATOM 1445 C C . CYS A 1 172 ? -17.683 -8.124 3.619 1.00 91.12 172 CYS A C 1
ATOM 1447 O O . CYS A 1 172 ? -18.302 -7.301 4.283 1.00 91.12 172 CYS A O 1
ATOM 1449 N N . SER A 1 173 ? -18.232 -8.813 2.619 1.00 87.38 173 SER A N 1
ATOM 1450 C CA . SER A 1 173 ? -19.630 -8.633 2.210 1.00 87.38 173 SER A CA 1
ATOM 1451 C C . SER A 1 173 ? -20.629 -9.335 3.133 1.00 87.38 173 SER A C 1
ATOM 1453 O O . SER A 1 173 ? -21.794 -8.964 3.150 1.00 87.38 173 SER A O 1
ATOM 1455 N N . ASP A 1 174 ? -20.189 -10.326 3.918 1.00 88.94 174 ASP A N 1
ATOM 1456 C CA . ASP A 1 174 ? -21.058 -11.031 4.870 1.00 88.94 174 ASP A CA 1
ATOM 1457 C C . ASP A 1 174 ? -21.347 -10.176 6.117 1.00 88.94 174 ASP A C 1
ATOM 1459 O O . ASP A 1 174 ? -22.453 -10.200 6.654 1.00 88.94 174 ASP A O 1
ATOM 1463 N N . CYS A 1 175 ? -20.351 -9.414 6.580 1.00 88.75 175 CYS A N 1
ATOM 1464 C CA . CYS A 1 175 ? -20.442 -8.553 7.764 1.00 88.75 175 CYS A CA 1
ATOM 1465 C C . CYS A 1 175 ? -20.496 -7.053 7.455 1.00 88.75 175 CYS A C 1
ATOM 1467 O O . CYS A 1 175 ? -20.557 -6.263 8.392 1.00 88.75 175 CYS A O 1
ATOM 1469 N N . ASP A 1 176 ? -20.436 -6.675 6.177 1.00 88.06 176 ASP A N 1
ATOM 1470 C CA . ASP A 1 176 ? -20.321 -5.289 5.705 1.00 88.06 176 ASP A CA 1
ATOM 1471 C C . ASP A 1 176 ? -19.166 -4.505 6.364 1.00 88.06 176 ASP A C 1
ATOM 1473 O O . ASP A 1 176 ? -19.261 -3.335 6.729 1.00 88.06 176 ASP A O 1
ATOM 1477 N N . LEU A 1 177 ? -18.035 -5.187 6.556 1.00 88.44 177 LEU A N 1
ATOM 1478 C CA . LEU A 1 177 ? -16.905 -4.674 7.324 1.00 88.44 177 LEU A CA 1
ATOM 1479 C C . LEU A 1 177 ? -15.778 -4.220 6.405 1.00 88.44 177 LEU A C 1
ATOM 1481 O O . LEU A 1 177 ? -15.285 -5.018 5.604 1.00 88.44 177 LEU A O 1
ATOM 1485 N N . SER A 1 178 ? -15.316 -2.976 6.552 1.00 92.06 178 SER A N 1
ATOM 1486 C CA . SER A 1 178 ? -14.302 -2.404 5.657 1.00 92.06 178 SER A CA 1
ATOM 1487 C C . SER A 1 178 ? -13.120 -1.772 6.391 1.00 92.06 178 SER A C 1
ATOM 1489 O O . SER A 1 178 ? -13.280 -1.154 7.439 1.00 92.06 178 SER A O 1
ATOM 1491 N N . PHE A 1 179 ? -11.912 -1.886 5.825 1.00 90.56 179 PHE A N 1
ATOM 1492 C CA . PHE A 1 179 ? -10.687 -1.324 6.411 1.00 90.56 179 PHE A CA 1
ATOM 1493 C C . PHE A 1 179 ? -9.763 -0.694 5.369 1.00 90.56 179 PHE A C 1
ATOM 1495 O O . PHE A 1 179 ? -9.446 -1.307 4.344 1.00 90.56 179 PHE A O 1
ATOM 1502 N N . HIS A 1 180 ? -9.208 0.488 5.676 1.00 89.31 180 HIS A N 1
ATOM 1503 C CA . HIS A 1 180 ? -8.100 1.045 4.891 1.00 89.31 180 HIS A CA 1
ATOM 1504 C C . HIS A 1 180 ? -6.890 0.106 4.940 1.00 89.31 180 HIS A C 1
ATOM 1506 O O . HIS A 1 180 ? -6.327 -0.140 6.011 1.00 89.31 180 HIS A O 1
ATOM 1512 N N . LEU A 1 181 ? -6.418 -0.316 3.766 1.00 87.62 181 LEU A N 1
ATOM 1513 C CA . LEU A 1 181 ? -5.353 -1.310 3.621 1.00 87.62 181 LEU A CA 1
ATOM 1514 C C . LEU A 1 181 ? -4.054 -0.968 4.367 1.00 87.62 181 LEU A C 1
ATOM 1516 O O . LEU A 1 181 ? -3.412 -1.851 4.916 1.00 87.62 181 LEU A O 1
ATOM 1520 N N . TYR A 1 182 ? -3.649 0.305 4.354 1.00 79.44 182 TYR A N 1
ATOM 1521 C CA . TYR A 1 182 ? -2.318 0.733 4.815 1.00 79.44 182 TYR A CA 1
ATOM 1522 C C . TYR A 1 182 ? -2.286 1.384 6.197 1.00 79.44 182 TYR A C 1
ATOM 1524 O O . TYR A 1 182 ? -1.200 1.597 6.729 1.00 79.44 182 TYR A O 1
ATOM 1532 N N . ARG A 1 183 ? -3.444 1.763 6.743 1.00 79.12 183 ARG A N 1
ATOM 1533 C CA . ARG A 1 183 ? -3.535 2.511 8.011 1.00 79.12 183 ARG A CA 1
ATOM 1534 C C . ARG A 1 183 ? -4.300 1.748 9.081 1.00 79.12 183 ARG A C 1
ATOM 1536 O O . ARG A 1 183 ? -3.960 1.858 10.249 1.00 79.12 183 ARG A O 1
ATOM 1543 N N . CYS A 1 184 ? -5.326 1.011 8.675 1.00 85.94 184 CYS A N 1
ATOM 1544 C CA . CYS A 1 184 ? -6.359 0.532 9.581 1.00 85.94 184 CYS A CA 1
ATOM 1545 C C . CYS A 1 184 ? -6.432 -0.995 9.638 1.00 85.94 184 CYS A C 1
ATOM 1547 O O . CYS A 1 184 ? -6.972 -1.529 10.595 1.00 85.94 184 CYS A O 1
ATOM 1549 N N . PHE A 1 185 ? -5.881 -1.684 8.634 1.00 84.31 185 PHE A N 1
ATOM 1550 C CA . PHE A 1 185 ? -5.866 -3.143 8.572 1.00 84.31 185 PHE A CA 1
ATOM 1551 C C . PHE A 1 185 ? -4.677 -3.791 9.309 1.00 84.31 185 PHE A C 1
ATOM 1553 O O . PHE A 1 185 ? -4.811 -4.884 9.843 1.00 84.31 185 PHE A O 1
ATOM 1560 N N . ASP A 1 186 ? -3.497 -3.157 9.334 1.00 73.06 186 ASP A N 1
ATOM 1561 C CA . ASP A 1 186 ? -2.304 -3.755 9.950 1.00 73.06 186 ASP A CA 1
ATOM 1562 C C . ASP A 1 186 ? -2.214 -3.458 11.461 1.00 73.06 186 ASP A C 1
ATOM 1564 O O . ASP A 1 186 ? -1.860 -2.361 11.892 1.00 73.06 186 ASP A O 1
ATOM 1568 N N . GLU A 1 187 ? -2.471 -4.494 12.258 1.00 65.50 187 GLU A N 1
ATOM 1569 C CA . GLU A 1 187 ? -2.561 -4.551 13.731 1.00 65.50 187 GLU A CA 1
ATOM 1570 C C . GLU A 1 187 ? -1.260 -4.270 14.514 1.00 65.50 187 GLU A C 1
ATOM 1572 O O . GLU A 1 187 ? -1.238 -4.349 15.747 1.00 65.50 187 GLU A O 1
ATOM 1577 N N . SER A 1 188 ? -0.141 -3.955 13.852 1.00 59.12 188 SER A N 1
ATOM 1578 C CA . SER A 1 188 ? 1.162 -3.860 14.533 1.00 59.12 188 SER A CA 1
ATOM 1579 C C . SER A 1 188 ? 1.249 -2.743 15.582 1.00 59.12 188 SER A C 1
ATOM 1581 O O . SER A 1 188 ? 2.154 -2.774 16.418 1.00 59.12 188 SER A O 1
ATOM 1583 N N . SER A 1 189 ? 0.321 -1.784 15.558 1.00 53.00 189 SER A N 1
ATOM 1584 C CA . SER A 1 189 ? 0.388 -0.559 16.362 1.00 53.00 189 SER A CA 1
ATOM 1585 C C . SER A 1 189 ? -0.266 -0.662 17.752 1.00 53.00 189 SER A C 1
ATOM 1587 O O . SER A 1 189 ? 0.033 0.165 18.604 1.00 53.00 189 SER A O 1
ATOM 1589 N N . TYR A 1 190 ? -1.116 -1.663 18.038 1.00 64.12 190 TYR A N 1
ATOM 1590 C CA . TYR A 1 190 ? -1.881 -1.729 19.308 1.00 64.12 190 TYR A CA 1
ATOM 1591 C C . TYR A 1 190 ? -1.992 -3.142 19.916 1.00 64.12 190 TYR A C 1
ATOM 1593 O O . TYR A 1 190 ? -2.953 -3.456 20.614 1.00 64.12 190 TYR A O 1
ATOM 1601 N N . ARG A 1 191 ? -0.959 -3.969 19.681 1.00 62.56 191 ARG A N 1
ATOM 1602 C CA . ARG A 1 191 ? -0.750 -5.393 20.048 1.00 62.56 191 ARG A CA 1
ATOM 1603 C C . ARG A 1 191 ? -1.704 -6.023 21.084 1.00 62.56 191 ARG A C 1
ATOM 1605 O O . ARG A 1 191 ? -2.294 -7.051 20.769 1.00 62.56 191 ARG A O 1
ATOM 1612 N N . GLN A 1 192 ? -1.881 -5.439 22.272 1.00 66.44 192 GLN A N 1
ATOM 1613 C CA . GLN A 1 192 ? -2.701 -6.019 23.353 1.00 66.44 192 GLN A CA 1
ATOM 1614 C C . GLN A 1 192 ? -4.224 -5.868 23.162 1.00 66.44 192 GLN A C 1
ATOM 1616 O O . GLN A 1 192 ? -4.982 -6.724 23.602 1.00 66.44 192 GLN A O 1
ATOM 1621 N N . TYR A 1 193 ? -4.674 -4.824 22.459 1.00 69.75 193 TYR A N 1
ATOM 1622 C CA . TYR A 1 193 ? -6.091 -4.571 22.153 1.00 69.75 193 TYR A CA 1
ATOM 1623 C C . TYR A 1 193 ? -6.423 -4.849 20.684 1.00 69.75 193 TYR A C 1
ATOM 1625 O O . TYR A 1 193 ? -7.505 -4.521 20.216 1.00 69.75 193 TYR A O 1
ATOM 1633 N N . SER A 1 194 ? -5.513 -5.501 19.952 1.00 68.50 194 SER A N 1
ATOM 1634 C CA . SER A 1 194 ? -5.711 -5.903 18.549 1.00 68.50 194 SER A CA 1
ATOM 1635 C C . SER A 1 194 ? -6.989 -6.718 18.329 1.00 68.50 194 SER A C 1
ATOM 1637 O O . SER A 1 194 ? -7.621 -6.628 17.282 1.00 68.50 194 SER A O 1
ATOM 1639 N N . ARG A 1 195 ? -7.417 -7.468 19.348 1.00 72.88 195 ARG A N 1
ATOM 1640 C CA . ARG A 1 195 ? -8.624 -8.306 19.324 1.00 72.88 195 ARG A CA 1
ATOM 1641 C C . ARG A 1 195 ? -9.869 -7.633 19.900 1.00 72.88 195 ARG A C 1
ATOM 1643 O O . ARG A 1 195 ? -10.942 -8.224 19.851 1.00 72.88 195 ARG A O 1
ATOM 1650 N N . VAL A 1 196 ? -9.736 -6.430 20.450 1.00 76.56 196 VAL A N 1
ATOM 1651 C CA . VAL A 1 196 ? -10.839 -5.689 21.065 1.00 76.56 196 VAL A CA 1
ATOM 1652 C C . VAL A 1 196 ? -11.361 -4.679 20.052 1.00 76.56 196 VAL A C 1
ATOM 1654 O O . VAL A 1 196 ? -10.614 -3.825 19.581 1.00 76.56 196 VAL A O 1
ATOM 1657 N N . LYS A 1 197 ? -12.645 -4.788 19.697 1.00 79.44 197 LYS A N 1
ATOM 1658 C CA . LYS A 1 197 ? -13.294 -3.824 18.801 1.00 79.44 197 LYS A CA 1
ATOM 1659 C C . LYS A 1 197 ? -13.422 -2.466 19.489 1.00 79.44 197 LYS A C 1
ATOM 1661 O O . LYS A 1 197 ? -13.645 -2.400 20.700 1.00 79.44 197 LYS A O 1
ATOM 1666 N N . PHE A 1 198 ? -13.331 -1.383 18.721 1.00 82.31 198 PHE A N 1
ATOM 1667 C CA . PHE A 1 198 ? -13.691 -0.068 19.246 1.00 82.31 198 PHE A CA 1
ATOM 1668 C C . PHE A 1 198 ? -15.151 -0.047 19.712 1.00 82.31 198 PHE A C 1
ATOM 1670 O O . PHE A 1 198 ? -16.016 -0.686 19.121 1.00 82.31 198 PHE A O 1
ATOM 1677 N N . GLY A 1 199 ? -15.404 0.673 20.802 1.00 83.94 199 GLY A N 1
ATOM 1678 C CA . GLY A 1 199 ? -16.687 0.692 21.496 1.00 83.94 199 GLY A CA 1
ATOM 1679 C C . GLY A 1 199 ? -16.850 -0.400 22.556 1.00 83.94 199 GLY A C 1
ATOM 1680 O O . GLY A 1 199 ? -17.833 -0.354 23.286 1.00 83.94 199 GLY A O 1
ATOM 1681 N N . ALA A 1 200 ? -15.908 -1.343 22.694 1.00 85.94 200 ALA A N 1
ATOM 1682 C CA . ALA A 1 200 ? -15.937 -2.307 23.794 1.00 85.94 200 ALA A CA 1
ATOM 1683 C C . ALA A 1 200 ? -15.871 -1.584 25.149 1.00 85.94 200 ALA A C 1
ATOM 1685 O O . ALA A 1 200 ? -14.921 -0.837 25.399 1.00 85.94 200 ALA A O 1
ATOM 1686 N N . THR A 1 201 ? -16.883 -1.804 25.989 1.00 88.94 201 THR A N 1
ATOM 1687 C CA . THR A 1 201 ? -17.034 -1.244 27.339 1.00 88.94 201 THR A CA 1
ATOM 1688 C C . THR A 1 201 ? -16.565 -2.231 28.407 1.00 88.94 201 THR A C 1
ATOM 1690 O O . THR A 1 201 ? -16.100 -3.326 28.093 1.00 88.94 201 THR A O 1
ATOM 1693 N N . ASP A 1 202 ? -16.690 -1.841 29.678 1.00 88.12 202 ASP A N 1
ATOM 1694 C CA . ASP A 1 202 ? -16.495 -2.730 30.834 1.00 88.12 202 ASP A CA 1
ATOM 1695 C C . ASP A 1 202 ? -15.081 -3.312 30.951 1.00 88.12 202 ASP A C 1
ATOM 1697 O O . ASP A 1 202 ? -14.852 -4.328 31.605 1.00 88.12 202 ASP A O 1
ATOM 1701 N N . ILE A 1 203 ? -14.102 -2.620 30.365 1.00 86.75 203 ILE A N 1
ATOM 1702 C CA . ILE A 1 203 ? -12.686 -2.939 30.520 1.00 86.75 203 ILE A CA 1
ATOM 1703 C C . ILE A 1 203 ? -12.238 -2.374 31.866 1.00 86.75 203 ILE A C 1
ATOM 1705 O O . ILE A 1 203 ? -12.102 -1.159 32.024 1.00 86.75 203 ILE A O 1
ATOM 1709 N N . ILE A 1 204 ? -12.033 -3.252 32.844 1.00 83.81 204 ILE A N 1
ATOM 1710 C CA . ILE A 1 204 ? -11.579 -2.887 34.188 1.00 83.81 204 ILE A CA 1
ATOM 1711 C C . ILE A 1 204 ? -10.102 -3.254 34.324 1.00 83.81 204 ILE A C 1
ATOM 1713 O O . ILE A 1 204 ? -9.695 -4.370 34.008 1.00 83.81 204 ILE A O 1
ATOM 1717 N N . ILE A 1 205 ? -9.297 -2.292 34.776 1.00 83.25 205 ILE A N 1
ATOM 1718 C CA . ILE A 1 205 ? -7.871 -2.476 35.056 1.00 83.25 205 ILE A CA 1
ATOM 1719 C C . ILE A 1 205 ? -7.630 -1.926 36.460 1.00 83.25 205 ILE A C 1
ATOM 1721 O O . ILE A 1 205 ? -7.379 -0.730 36.624 1.00 83.25 205 ILE A O 1
ATOM 1725 N N . ASP A 1 206 ? -7.728 -2.809 37.458 1.00 71.12 206 ASP A N 1
ATOM 1726 C CA . ASP A 1 206 ? -7.845 -2.486 38.892 1.00 71.12 206 ASP A CA 1
ATOM 1727 C C . ASP A 1 206 ? -6.773 -1.519 39.428 1.00 71.12 206 ASP A C 1
ATOM 1729 O O . ASP A 1 206 ? -7.024 -0.772 40.371 1.00 71.12 206 ASP A O 1
ATOM 1733 N N . LYS A 1 207 ? -5.584 -1.485 38.810 1.00 77.88 207 LYS A N 1
ATOM 1734 C CA . LYS A 1 207 ? -4.471 -0.604 39.207 1.00 77.88 207 LYS A CA 1
ATOM 1735 C C . LYS A 1 207 ? -4.324 0.675 38.367 1.00 77.88 207 LYS A C 1
ATOM 1737 O O . LYS A 1 207 ? -3.540 1.546 38.732 1.00 77.88 207 LYS A O 1
ATOM 1742 N N . LEU A 1 208 ? -5.039 0.801 37.249 1.00 81.50 208 LEU A N 1
ATOM 1743 C CA . LEU A 1 208 ? -4.932 1.953 36.344 1.00 81.50 208 LEU A CA 1
ATOM 1744 C C . LEU A 1 208 ? -6.003 3.006 36.635 1.00 81.50 208 LEU A C 1
ATOM 1746 O O . LEU A 1 208 ? -5.701 4.197 36.722 1.00 81.50 208 LEU A O 1
ATOM 1750 N N . HIS A 1 209 ? -7.262 2.575 36.725 1.00 85.94 209 HIS A N 1
ATOM 1751 C CA . HIS A 1 209 ? -8.401 3.464 36.911 1.00 85.94 209 HIS A CA 1
ATOM 1752 C C . HIS A 1 209 ? -9.587 2.699 37.524 1.00 85.94 209 HIS A C 1
ATOM 1754 O O . HIS A 1 209 ? -9.894 1.610 37.049 1.00 85.94 209 HIS A O 1
ATOM 1760 N N . PRO A 1 210 ? -10.283 3.251 38.537 1.00 85.75 210 PRO A N 1
ATOM 1761 C CA . PRO A 1 210 ? -11.319 2.524 39.280 1.00 85.75 210 PRO A CA 1
ATOM 1762 C C . PRO A 1 210 ? -12.661 2.384 38.542 1.00 85.75 210 PRO A C 1
ATOM 1764 O O . PRO A 1 210 ? -13.543 1.676 39.016 1.00 85.75 210 PRO A O 1
ATOM 1767 N N . HIS A 1 211 ? -12.851 3.075 37.415 1.00 90.00 211 HIS A N 1
ATOM 1768 C CA . HIS A 1 211 ? -14.065 2.976 36.601 1.00 90.00 211 HIS A CA 1
ATOM 1769 C C . HIS A 1 211 ? -13.838 2.103 35.373 1.00 90.00 211 HIS A C 1
ATOM 1771 O O . HIS A 1 211 ? -12.716 2.004 34.871 1.00 90.00 211 HIS A O 1
ATOM 1777 N N . SER A 1 212 ? -14.928 1.547 34.841 1.00 89.88 212 SER A N 1
ATOM 1778 C CA . SER A 1 212 ? -14.889 0.858 33.559 1.00 89.88 212 SER A CA 1
ATOM 1779 C C . SER A 1 212 ? -14.438 1.789 32.437 1.00 89.88 212 SER A C 1
ATOM 1781 O O . SER A 1 212 ? -14.822 2.961 32.340 1.00 89.88 212 SER A O 1
ATOM 1783 N N . LEU A 1 213 ? -13.595 1.239 31.574 1.00 92.31 213 LEU A N 1
ATOM 1784 C CA . LEU A 1 213 ? -13.025 1.929 30.436 1.00 92.31 213 LEU A CA 1
ATOM 1785 C C . LEU A 1 213 ? -13.672 1.426 29.147 1.00 92.31 213 LEU A C 1
ATOM 1787 O O . LEU A 1 213 ? -14.105 0.278 29.044 1.00 92.31 213 LEU A O 1
ATOM 1791 N N . THR A 1 214 ? -13.727 2.306 28.154 1.00 91.94 214 THR A N 1
ATOM 1792 C CA . THR A 1 214 ? -14.162 1.990 26.793 1.00 91.94 214 THR A CA 1
ATOM 1793 C C . THR A 1 214 ? -12.979 2.102 25.846 1.00 91.94 214 THR A C 1
ATOM 1795 O O . THR A 1 214 ? -12.255 3.099 25.877 1.00 91.94 214 THR A O 1
ATOM 1798 N N . PHE A 1 215 ? -12.768 1.106 24.989 1.00 89.50 215 PHE A N 1
ATOM 1799 C CA . PHE A 1 215 ? -11.731 1.186 23.963 1.00 89.50 215 PHE A CA 1
ATOM 1800 C C . PHE A 1 215 ? -12.213 2.044 22.795 1.00 89.50 215 PHE A C 1
ATOM 1802 O O . PHE A 1 215 ? -13.194 1.704 22.136 1.00 89.50 215 PHE A O 1
ATOM 1809 N N . VAL A 1 216 ? -11.544 3.166 22.528 1.00 88.50 216 VAL A N 1
ATOM 1810 C CA . VAL A 1 216 ? -11.967 4.144 21.511 1.00 88.50 216 VAL A CA 1
ATOM 1811 C C . VAL A 1 216 ? -10.778 4.689 20.724 1.00 88.50 216 VAL A C 1
ATOM 1813 O O . VAL A 1 216 ? -9.656 4.757 21.225 1.00 88.50 216 VAL A O 1
ATOM 1816 N N . LEU A 1 217 ? -11.019 5.127 19.487 1.00 86.94 217 LEU A N 1
ATOM 1817 C CA . LEU A 1 217 ? -10.043 5.912 18.738 1.00 86.94 217 LEU A CA 1
ATOM 1818 C C . LEU A 1 217 ? -10.130 7.372 19.189 1.00 86.94 217 LEU A C 1
ATOM 1820 O O . LEU A 1 217 ? -11.177 8.012 19.048 1.00 86.94 217 LEU A O 1
ATOM 1824 N N . ASN A 1 218 ? -9.039 7.932 19.708 1.00 88.00 218 ASN A N 1
ATOM 1825 C CA . ASN A 1 218 ? -9.053 9.301 20.205 1.00 88.00 218 ASN A CA 1
ATOM 1826 C C . ASN A 1 218 ? -9.023 10.322 19.056 1.00 88.00 218 ASN A C 1
ATOM 1828 O O . ASN A 1 218 ? -7.971 10.760 18.596 1.00 88.00 218 ASN A O 1
ATOM 1832 N N . LYS A 1 219 ? -10.201 10.764 18.612 1.00 86.94 219 LYS A N 1
ATOM 1833 C CA . LYS A 1 219 ? -10.352 11.764 17.537 1.00 86.94 219 LYS A CA 1
ATOM 1834 C C . LYS A 1 219 ? -10.126 13.215 17.997 1.00 86.94 219 LYS A C 1
ATOM 1836 O O . LYS A 1 219 ? -10.252 14.138 17.197 1.00 86.94 219 LYS A O 1
ATOM 1841 N N . LYS A 1 220 ? -9.831 13.445 19.282 1.00 88.94 220 LYS A N 1
ATOM 1842 C CA . LYS A 1 220 ? -9.647 14.780 19.877 1.00 88.94 220 LYS A CA 1
ATOM 1843 C C . LYS A 1 220 ? -8.224 14.939 20.410 1.00 88.94 220 LYS A C 1
ATOM 1845 O O . LYS A 1 220 ? -7.583 13.970 20.799 1.00 88.94 220 LYS A O 1
ATOM 1850 N N . SER A 1 221 ? -7.734 16.177 20.474 1.00 91.62 221 SER A N 1
ATOM 1851 C CA . SER A 1 221 ? -6.426 16.478 21.070 1.00 91.62 221 SER A CA 1
ATOM 1852 C C . SER A 1 221 ? -6.502 16.380 22.596 1.00 91.62 221 SER A C 1
ATOM 1854 O O . SER A 1 221 ? -6.622 17.388 23.291 1.00 91.62 221 SER A O 1
ATOM 1856 N N . ARG A 1 222 ? -6.489 15.148 23.103 1.00 94.12 222 ARG A N 1
ATOM 1857 C CA . ARG A 1 222 ? -6.449 14.805 24.527 1.00 94.12 222 ARG A CA 1
ATOM 1858 C C . ARG A 1 222 ? -5.142 14.090 24.823 1.00 94.12 222 ARG A C 1
ATOM 1860 O O . ARG A 1 222 ? -4.661 13.298 24.011 1.00 94.12 222 ARG A O 1
ATOM 1867 N N . SER A 1 223 ? -4.592 14.375 25.992 1.00 95.19 223 SER A N 1
ATOM 1868 C CA . SER A 1 223 ? -3.379 13.733 26.479 1.00 95.19 223 SER A CA 1
ATOM 1869 C C . SER A 1 223 ? -3.714 12.570 27.393 1.00 95.19 223 SER A C 1
ATOM 1871 O O . SER A 1 223 ? -4.722 12.600 28.096 1.00 95.19 223 SER A O 1
ATOM 1873 N N . CYS A 1 224 ? -2.853 11.556 27.389 1.00 93.94 224 CYS A N 1
ATOM 1874 C CA . CYS A 1 224 ? -2.936 10.477 28.361 1.00 93.94 224 CYS A CA 1
ATOM 1875 C C . CYS A 1 224 ? -2.781 11.033 29.784 1.00 93.94 224 CYS A C 1
ATOM 1877 O O . CYS A 1 224 ? -1.860 11.807 30.040 1.00 93.94 224 CYS A O 1
ATOM 1879 N N . GLU A 1 225 ? -3.633 10.596 30.709 1.00 92.94 225 GLU A N 1
ATOM 1880 C CA . GLU A 1 225 ? -3.605 11.044 32.108 1.00 92.94 225 GLU A CA 1
ATOM 1881 C C . GLU A 1 225 ? -2.277 10.705 32.810 1.00 92.94 225 GLU A C 1
ATOM 1883 O O . GLU A 1 225 ? -1.844 11.425 33.700 1.00 92.94 225 GLU A O 1
ATOM 1888 N N . ARG A 1 226 ? -1.601 9.629 32.384 1.00 89.69 226 ARG A N 1
ATOM 1889 C CA . ARG A 1 226 ? -0.380 9.120 33.027 1.00 89.69 226 ARG A CA 1
ATOM 1890 C C . ARG A 1 226 ? 0.908 9.726 32.472 1.00 89.69 226 ARG A C 1
ATOM 1892 O O . ARG A 1 226 ? 1.746 10.183 33.235 1.00 89.69 226 ARG A O 1
ATOM 1899 N N . CYS A 1 227 ? 1.110 9.684 31.153 1.00 92.44 227 CYS A N 1
ATOM 1900 C CA . CYS A 1 227 ? 2.353 10.168 30.532 1.00 92.44 227 CYS A CA 1
ATOM 1901 C C . CYS A 1 227 ? 2.244 11.580 29.949 1.00 92.44 227 CYS A C 1
ATOM 1903 O O . CYS A 1 227 ? 3.232 12.105 29.436 1.00 92.44 227 CYS A O 1
ATOM 1905 N N . HIS A 1 228 ? 1.046 12.172 29.964 1.00 93.44 228 HIS A N 1
ATOM 1906 C CA . HIS A 1 228 ? 0.733 13.502 29.429 1.00 93.44 228 HIS A CA 1
ATOM 1907 C C . HIS A 1 228 ? 1.016 13.703 27.930 1.00 93.44 228 HIS A C 1
ATOM 1909 O O . HIS A 1 228 ? 0.824 14.799 27.400 1.00 93.44 228 HIS A O 1
ATOM 1915 N N . GLN A 1 229 ? 1.392 12.642 27.211 1.00 94.00 229 GLN A N 1
ATOM 1916 C CA . GLN A 1 229 ? 1.589 12.676 25.766 1.00 94.00 229 GLN A CA 1
ATOM 1917 C C . GLN A 1 229 ? 0.251 12.796 25.041 1.00 94.00 229 GLN A C 1
ATOM 1919 O O . GLN A 1 229 ? -0.712 12.105 25.386 1.00 94.00 229 GLN A O 1
ATOM 1924 N N . ASN A 1 230 ? 0.210 13.634 24.004 1.00 93.38 230 ASN A N 1
ATOM 1925 C CA . ASN A 1 230 ? -0.958 13.785 23.140 1.00 93.38 230 ASN A CA 1
ATOM 1926 C C . ASN A 1 230 ? -1.242 12.468 22.404 1.00 93.38 230 ASN A C 1
ATOM 1928 O O . ASN A 1 230 ? -0.336 11.890 21.812 1.00 93.38 230 ASN A O 1
ATOM 1932 N N . GLN A 1 231 ? -2.492 12.010 22.454 1.00 91.81 231 GLN A N 1
ATOM 1933 C CA . GLN A 1 231 ? -2.939 10.755 21.847 1.00 91.81 231 GLN A CA 1
ATOM 1934 C C . GLN A 1 231 ? -3.860 10.990 20.643 1.00 91.81 231 GLN A C 1
ATOM 1936 O O . GLN A 1 231 ? -4.724 10.164 20.362 1.00 91.81 231 GLN A O 1
ATOM 1941 N N . LEU A 1 232 ? -3.788 12.146 19.979 1.00 90.50 232 LEU A N 1
ATOM 1942 C CA . LEU A 1 232 ? -4.631 12.430 18.817 1.00 90.50 232 LEU A CA 1
ATOM 1943 C C . LEU A 1 232 ? -4.410 11.387 17.711 1.00 90.50 232 LEU A C 1
ATOM 1945 O O . LEU A 1 232 ? -3.305 11.246 17.196 1.00 90.50 232 LEU A O 1
ATOM 1949 N N . GLY A 1 233 ? -5.488 10.719 17.304 1.00 84.19 233 GLY A N 1
ATOM 1950 C CA . GLY A 1 233 ? -5.474 9.683 16.273 1.00 84.19 233 GLY A CA 1
ATOM 1951 C C . GLY A 1 233 ? -5.013 8.311 16.764 1.00 84.19 233 GLY A C 1
ATOM 1952 O O . GLY A 1 233 ? -4.957 7.393 15.950 1.00 84.19 233 GLY A O 1
ATOM 1953 N N . GLU A 1 234 ? -4.724 8.166 18.059 1.00 86.62 234 GLU A N 1
ATOM 1954 C CA . GLU A 1 234 ? -4.274 6.913 18.663 1.00 86.62 234 GLU A CA 1
ATOM 1955 C C . GLU A 1 234 ? -5.421 6.180 19.381 1.00 86.62 234 GLU A C 1
ATOM 1957 O O . GLU A 1 234 ? -6.339 6.823 19.912 1.00 86.62 234 GLU A O 1
ATOM 1962 N N . PRO A 1 235 ? -5.401 4.835 19.423 1.00 87.19 235 PRO A N 1
ATOM 1963 C CA . PRO A 1 235 ? -6.302 4.059 20.267 1.00 87.19 235 PRO A CA 1
ATOM 1964 C C . PRO A 1 235 ? -6.043 4.346 21.750 1.00 87.19 235 PRO A C 1
ATOM 1966 O O . PRO A 1 235 ? -4.895 4.355 22.201 1.00 87.19 235 PRO A O 1
ATOM 1969 N N . VAL A 1 236 ? -7.105 4.543 22.528 1.00 89.75 236 VAL A N 1
ATOM 1970 C CA . VAL A 1 236 ? -7.025 4.798 23.972 1.00 89.75 236 VAL A CA 1
ATOM 1971 C C . VAL A 1 236 ? -8.113 4.038 24.717 1.00 89.75 236 VAL A C 1
ATOM 1973 O O . VAL A 1 236 ? -9.150 3.685 24.155 1.00 89.75 236 VAL A O 1
ATOM 1976 N N . LEU A 1 237 ? -7.889 3.828 26.009 1.00 91.44 237 LEU A N 1
ATOM 1977 C CA . LEU A 1 237 ? -8.964 3.515 26.937 1.00 91.44 237 LEU A CA 1
ATOM 1978 C C . LEU A 1 237 ? -9.514 4.817 27.508 1.00 91.44 237 LEU A C 1
ATOM 1980 O O . LEU A 1 237 ? -8.781 5.586 28.130 1.00 91.44 237 LEU A O 1
ATOM 1984 N N . GLU A 1 238 ? -10.793 5.073 27.273 1.00 93.88 238 GLU A N 1
ATOM 1985 C CA . GLU A 1 238 ? -11.506 6.238 27.780 1.00 93.88 238 GLU A CA 1
ATOM 1986 C C . GLU A 1 238 ? -12.374 5.851 28.975 1.00 93.88 238 GLU A C 1
ATOM 1988 O O . GLU A 1 238 ? -13.247 4.991 28.869 1.00 93.88 238 GLU A O 1
ATOM 1993 N N . CYS A 1 239 ? -12.183 6.542 30.097 1.00 93.44 239 CYS A N 1
ATOM 1994 C CA . CYS A 1 239 ? -13.211 6.606 31.123 1.00 93.44 239 CYS A CA 1
ATOM 1995 C C . CYS A 1 239 ? -14.227 7.668 30.714 1.00 93.44 239 CYS A C 1
ATOM 1997 O O . CYS A 1 239 ? -13.872 8.827 30.476 1.00 93.44 239 CYS A O 1
ATOM 1999 N N . SER A 1 240 ? -15.498 7.285 30.702 1.00 88.44 240 SER A N 1
ATOM 2000 C CA . SER A 1 240 ? -16.606 8.217 30.517 1.00 88.44 240 SER A CA 1
ATOM 2001 C C . SER A 1 240 ? -16.815 9.082 31.775 1.00 88.44 240 SER A C 1
ATOM 2003 O O . SER A 1 240 ? -15.888 9.362 32.543 1.00 88.44 240 SER A O 1
ATOM 2005 N N . TRP A 1 241 ? -18.027 9.593 31.976 1.00 83.88 241 TRP A N 1
ATOM 2006 C CA . TRP A 1 241 ? -18.364 10.362 33.169 1.00 83.88 241 TRP A CA 1
ATOM 2007 C C . TRP A 1 241 ? -18.217 9.495 34.440 1.00 83.88 241 TRP A C 1
ATOM 2009 O O . TRP A 1 241 ? -18.647 8.343 34.409 1.00 83.88 241 TRP A O 1
ATOM 2019 N N . PRO A 1 242 ? -17.640 10.015 35.545 1.00 86.75 242 PRO A N 1
ATOM 2020 C CA . PRO A 1 242 ? -17.318 11.425 35.799 1.00 86.75 242 PRO A CA 1
ATOM 2021 C C . PRO A 1 242 ? -15.920 11.883 35.358 1.00 86.75 242 PRO A C 1
ATOM 2023 O O . PRO A 1 242 ? -15.728 13.082 35.163 1.00 86.75 242 PRO A O 1
ATOM 2026 N N . CYS A 1 243 ? -14.957 10.979 35.176 1.00 90.44 243 CYS A N 1
ATOM 2027 C CA . CYS A 1 243 ? -13.547 11.362 35.051 1.00 90.44 243 CYS A CA 1
ATOM 2028 C C . CYS A 1 243 ? -13.186 11.993 33.705 1.00 90.44 243 CYS A C 1
ATOM 2030 O O . CYS A 1 243 ? -12.400 12.936 33.675 1.00 90.44 243 CYS A O 1
ATOM 2032 N N . LYS A 1 244 ? -13.746 11.495 32.590 1.00 90.94 244 LYS A N 1
ATOM 2033 C CA . LYS A 1 244 ? -13.333 11.902 31.231 1.00 90.94 244 LYS A CA 1
ATOM 2034 C C . LYS A 1 244 ? -11.808 11.808 31.035 1.00 90.94 244 LYS A C 1
ATOM 2036 O O . LYS A 1 244 ? -11.222 12.626 30.322 1.00 90.94 244 LYS A O 1
ATOM 2041 N N . SER A 1 245 ? -11.162 10.822 31.649 1.00 92.56 245 SER A N 1
ATOM 2042 C CA . SER A 1 245 ? -9.725 10.560 31.505 1.00 92.56 245 SER A CA 1
ATOM 2043 C C . SER A 1 245 ? -9.473 9.588 30.355 1.00 92.56 245 SER A C 1
ATOM 2045 O O . SER A 1 245 ? -10.331 8.763 30.039 1.00 92.56 245 SER A O 1
ATOM 2047 N N . ILE A 1 246 ? -8.300 9.679 29.724 1.00 94.44 246 ILE A N 1
ATOM 2048 C CA . ILE A 1 246 ? -7.865 8.715 28.705 1.00 94.44 246 ILE A CA 1
ATOM 2049 C C . ILE A 1 246 ? -6.494 8.134 29.035 1.00 94.44 246 ILE A C 1
ATOM 2051 O O . ILE A 1 246 ? -5.619 8.819 29.573 1.00 94.44 246 ILE A O 1
ATOM 2055 N N . PHE A 1 247 ? -6.285 6.881 28.649 1.00 91.94 247 PHE A N 1
ATOM 2056 C CA . PHE A 1 247 ? -5.049 6.143 28.878 1.00 91.94 247 PHE A CA 1
ATOM 2057 C C . PHE A 1 247 ? -4.527 5.576 27.558 1.00 91.94 247 PHE A C 1
ATOM 2059 O O . PHE A 1 247 ? -5.269 4.923 26.823 1.00 91.94 247 PHE A O 1
ATOM 2066 N N . CYS A 1 248 ? -3.258 5.848 27.235 1.00 89.62 248 CYS A N 1
ATOM 2067 C CA . CYS A 1 248 ? -2.641 5.324 26.019 1.00 89.62 248 CYS A CA 1
ATOM 2068 C C . CYS A 1 248 ? -2.286 3.843 26.170 1.00 89.62 248 CYS A C 1
ATOM 2070 O O . CYS A 1 248 ? -2.008 3.366 27.271 1.00 89.62 248 CYS A O 1
ATOM 2072 N N . THR A 1 249 ? -2.247 3.126 25.048 1.00 83.88 249 THR A N 1
ATOM 2073 C CA . THR A 1 249 ? -1.958 1.683 25.008 1.00 83.88 249 THR A CA 1
ATOM 2074 C C . THR A 1 249 ? -0.610 1.315 25.633 1.00 83.88 249 THR A C 1
ATOM 2076 O O . THR A 1 249 ? -0.514 0.263 26.256 1.00 83.88 249 THR A O 1
ATOM 2079 N N . TYR A 1 250 ? 0.399 2.187 25.553 1.00 83.25 250 TYR A N 1
ATOM 2080 C CA . TYR A 1 250 ? 1.713 1.969 26.171 1.00 83.25 250 TYR A CA 1
ATOM 2081 C C . TYR A 1 250 ? 1.671 2.026 27.701 1.00 83.25 250 TYR A C 1
ATOM 2083 O O . TYR A 1 250 ? 2.115 1.100 28.361 1.00 83.25 250 TYR A O 1
ATOM 2091 N N . CYS A 1 251 ? 1.057 3.062 28.278 1.00 84.94 251 CYS A N 1
ATOM 2092 C CA . CYS A 1 251 ? 0.943 3.219 29.733 1.00 84.94 251 CYS A CA 1
ATOM 2093 C C . CYS A 1 251 ? 0.116 2.124 30.419 1.00 84.94 251 CYS A C 1
ATOM 2095 O O . CYS A 1 251 ? 0.128 2.027 31.648 1.00 84.94 251 CYS A O 1
ATOM 2097 N N . ILE A 1 252 ? -0.639 1.360 29.632 1.00 77.06 252 ILE A N 1
ATOM 2098 C CA . ILE A 1 252 ? -1.414 0.213 30.089 1.00 77.06 252 ILE A CA 1
ATOM 2099 C C . ILE A 1 252 ? -0.549 -1.059 30.122 1.00 77.06 252 ILE A C 1
ATOM 2101 O O . ILE A 1 252 ? -0.739 -1.881 31.013 1.00 77.06 252 ILE A O 1
ATOM 2105 N N . GLN A 1 253 ? 0.419 -1.205 29.204 1.00 69.25 253 GLN A N 1
ATOM 2106 C CA . GLN A 1 253 ? 1.293 -2.389 29.127 1.00 69.25 253 GLN A CA 1
ATOM 2107 C C . GLN A 1 253 ? 2.093 -2.601 30.410 1.00 69.25 253 GLN A C 1
ATOM 2109 O O . GLN A 1 253 ? 2.181 -3.734 30.879 1.00 69.25 253 GLN A O 1
ATOM 2114 N N . ASP A 1 254 ? 2.576 -1.507 31.004 1.00 59.31 254 ASP A N 1
ATOM 2115 C CA . ASP A 1 254 ? 3.363 -1.516 32.241 1.00 59.31 254 ASP A CA 1
ATOM 2116 C C . ASP A 1 254 ? 2.612 -2.128 33.443 1.00 59.31 254 ASP A C 1
ATOM 2118 O O . ASP A 1 254 ? 3.237 -2.414 34.451 1.00 59.31 254 ASP A O 1
ATOM 2122 N N . TYR A 1 255 ? 1.287 -2.329 33.376 1.00 55.09 255 TYR A N 1
ATOM 2123 C CA . TYR A 1 255 ? 0.507 -2.954 34.458 1.00 55.09 255 TYR A CA 1
ATOM 2124 C C . TYR A 1 255 ? 0.182 -4.433 34.235 1.00 55.09 255 TYR A C 1
ATOM 2126 O O . TYR A 1 255 ? -0.054 -5.154 35.201 1.00 55.09 255 TYR A O 1
ATOM 2134 N N . SER A 1 256 ? 0.150 -4.890 32.984 1.00 51.53 256 SER A N 1
ATOM 2135 C CA . SER A 1 256 ? -0.144 -6.289 32.636 1.00 51.53 256 SER A CA 1
ATOM 2136 C C . SER A 1 256 ? 1.065 -7.222 32.768 1.00 51.53 256 SER A C 1
ATOM 2138 O O . SER A 1 256 ? 0.888 -8.434 32.762 1.00 51.53 256 SER A O 1
ATOM 2140 N N . SER A 1 257 ? 2.282 -6.679 32.874 1.00 44.47 257 SER A N 1
ATOM 2141 C CA . SER A 1 257 ? 3.516 -7.443 33.115 1.00 44.47 257 SER A CA 1
ATOM 2142 C C . SER A 1 257 ? 3.867 -7.614 34.596 1.00 44.47 257 SER A C 1
ATOM 2144 O O . SER A 1 257 ? 4.719 -8.435 34.917 1.00 44.47 257 SER A O 1
ATOM 2146 N N . ASP A 1 258 ? 3.207 -6.876 35.490 1.00 41.09 258 ASP A N 1
ATOM 2147 C CA . ASP A 1 258 ? 3.496 -6.854 36.932 1.00 41.09 258 ASP A CA 1
ATOM 2148 C C . ASP A 1 258 ? 2.603 -7.828 37.735 1.00 41.09 258 ASP A C 1
ATOM 2150 O O . ASP A 1 258 ? 2.419 -7.658 38.941 1.00 41.09 258 ASP A O 1
ATOM 2154 N N . SER A 1 259 ? 1.986 -8.824 37.083 1.00 41.59 259 SER A N 1
ATOM 2155 C CA . SER A 1 259 ? 1.115 -9.816 37.741 1.00 41.59 259 SER A CA 1
ATOM 2156 C C . SER A 1 259 ? 1.748 -11.192 37.982 1.00 41.59 259 SER A C 1
ATOM 2158 O O . SER A 1 259 ? 1.074 -12.037 38.557 1.00 41.59 259 SER A O 1
ATOM 2160 N N . ASP A 1 260 ? 3.013 -11.417 37.602 1.00 40.06 260 ASP A N 1
ATOM 2161 C CA . ASP A 1 260 ? 3.660 -12.743 37.696 1.00 40.06 260 ASP A CA 1
ATOM 2162 C C . ASP A 1 260 ? 4.865 -12.803 38.659 1.00 40.06 260 ASP A C 1
ATOM 2164 O O . ASP A 1 260 ? 5.685 -13.720 38.587 1.00 40.06 260 ASP A O 1
ATOM 2168 N N . SER A 1 261 ? 4.992 -11.868 39.600 1.00 41.09 261 SER A N 1
ATOM 2169 C CA . SER A 1 261 ? 5.979 -11.994 40.677 1.00 41.09 261 SER A CA 1
ATOM 2170 C C . SER A 1 261 ? 5.374 -11.630 42.022 1.00 41.09 261 SER A C 1
ATOM 2172 O O . SER A 1 261 ? 4.858 -10.528 42.161 1.00 41.09 261 SER A O 1
ATOM 2174 N N . GLU A 1 262 ? 5.562 -12.539 42.983 1.00 36.53 262 GLU A N 1
ATOM 2175 C CA . GLU A 1 262 ? 5.247 -12.456 44.421 1.00 36.53 262 GLU A CA 1
ATOM 2176 C C . GLU A 1 262 ? 3.920 -13.122 44.824 1.00 36.53 262 GLU A C 1
ATOM 2178 O O . GLU A 1 262 ? 2.866 -12.502 44.852 1.00 36.53 262 GLU A O 1
ATOM 2183 N N . ASP A 1 263 ? 3.975 -14.430 45.115 1.00 32.09 263 ASP A N 1
ATOM 2184 C CA . ASP A 1 263 ? 3.900 -14.902 46.510 1.00 32.09 263 ASP A CA 1
ATOM 2185 C C . ASP A 1 263 ? 3.977 -16.439 46.598 1.00 32.09 263 ASP A C 1
ATOM 2187 O O . ASP A 1 263 ? 3.006 -17.142 46.336 1.00 32.09 263 ASP A O 1
ATOM 2191 N N . ASP A 1 264 ? 5.132 -16.965 47.018 1.00 34.16 264 ASP A N 1
ATOM 2192 C CA . ASP A 1 264 ? 5.167 -18.161 47.872 1.00 34.16 264 ASP A CA 1
ATOM 2193 C C . ASP A 1 264 ? 6.454 -18.156 48.709 1.00 34.16 264 ASP A C 1
ATOM 2195 O O . ASP A 1 264 ? 7.471 -18.761 48.367 1.00 34.16 264 ASP A O 1
ATOM 2199 N N . SER A 1 265 ? 6.457 -17.376 49.791 1.00 39.75 265 SER A N 1
ATOM 2200 C CA . SER A 1 265 ? 7.349 -17.641 50.924 1.00 39.75 265 SER A CA 1
ATOM 2201 C C . SER A 1 265 ? 6.824 -17.018 52.215 1.00 39.75 265 SER A C 1
ATOM 2203 O O . SER A 1 265 ? 7.378 -16.059 52.740 1.00 39.75 265 SER A O 1
ATOM 2205 N N . SER A 1 266 ? 5.784 -17.623 52.789 1.00 37.19 266 SER A N 1
ATOM 2206 C CA . SER A 1 266 ? 5.583 -17.548 54.239 1.00 37.19 266 SER A CA 1
ATOM 2207 C C . SER A 1 266 ? 4.701 -18.683 54.757 1.00 37.19 266 SER A C 1
ATOM 2209 O O . SER A 1 266 ? 3.484 -18.551 54.802 1.00 37.19 266 SER A O 1
ATOM 2211 N N . PHE A 1 267 ? 5.323 -19.760 55.234 1.00 35.56 267 PHE A N 1
ATOM 2212 C CA . PHE A 1 267 ? 4.876 -20.433 56.454 1.00 35.56 267 PHE A CA 1
ATOM 2213 C C . PHE A 1 267 ? 6.108 -20.903 57.232 1.00 35.56 267 PHE A C 1
ATOM 2215 O O . PHE A 1 267 ? 6.773 -21.874 56.880 1.00 35.56 267 PHE A O 1
ATOM 2222 N N . THR A 1 268 ? 6.429 -20.138 58.271 1.00 40.97 268 THR A N 1
ATOM 2223 C CA . THR A 1 268 ? 7.202 -20.572 59.434 1.00 40.97 268 THR A CA 1
ATOM 2224 C C . THR A 1 268 ? 6.271 -21.322 60.381 1.00 40.97 268 THR A C 1
ATOM 2226 O O . THR A 1 268 ? 5.226 -20.775 60.728 1.00 40.97 268 THR A O 1
ATOM 2229 N N . GLU A 1 269 ? 6.647 -22.528 60.797 1.00 39.53 269 GLU A N 1
ATOM 2230 C CA . GLU A 1 269 ? 6.999 -22.900 62.184 1.00 39.53 269 GLU A CA 1
ATOM 2231 C C . GLU A 1 269 ? 7.539 -24.337 62.220 1.00 39.53 269 GLU A C 1
ATOM 2233 O O . GLU A 1 269 ? 6.951 -25.220 61.554 1.00 39.53 269 GLU A O 1
#

InterPro domains:
  IPR004146 DC1 [PF03107] (11-57)
  IPR004146 DC1 [PF03107] (67-118)
  IPR004146 DC1 [PF03107] (134-181)
  IPR046349 C1-like domain superfamily [SSF57889] (39-122)
  IPR046349 C1-like domain superfamily [SSF57889] (124-181)
  IPR053192 Vacuole Formation Regulator [PTHR32410] (10-120)

Foldseek 3Di:
DPDFDDFDQQPLHRPFTWGKDQACDWDQAQAQRDIDDNGFIWTAGPPDRHIHGPCRSPDDQWDQQPLRRVFIWGKDQFADPVCPPDQAAALQQRHGDHRRYIWTAGPPPRHIHRSCCRPDPVSHDDQWDDALQDPDIWGKQRDLVVDPDPDDFQAAQQQRHGDPSNHIWTADPVVRHIHDPNPGRDQPQQVVCSNPGFQDWQDDDPPPDHDIWGWHQACDQAAAPPPRDTRHRAIWTADDPPPRHTHHSVNSVVRVVPPPDDDDDDDDD